Protein AF-A0A6V6Y5G6-F1 (afdb_monomer_lite)

Organism: NCBI:txid2582829

Structure (mmCIF, N/CA/C/O backbone):
data_AF-A0A6V6Y5G6-F1
#
_entry.id   AF-A0A6V6Y5G6-F1
#
loop_
_atom_site.group_PDB
_atom_site.id
_atom_site.type_symbol
_atom_site.label_atom_id
_atom_site.label_alt_id
_atom_site.label_comp_id
_atom_site.label_asym_id
_atom_site.label_entity_id
_atom_site.label_seq_id
_atom_site.pdbx_PDB_ins_code
_atom_site.Cartn_x
_atom_site.Cartn_y
_atom_site.Cartn_z
_atom_site.occupancy
_atom_site.B_iso_or_equiv
_atom_site.auth_seq_id
_atom_site.auth_comp_id
_atom_site.auth_asym_id
_atom_site.auth_atom_id
_atom_site.pdbx_PDB_model_num
ATOM 1 N N . MET A 1 1 ? 5.319 -12.938 8.886 1.00 85.81 1 MET A N 1
ATOM 2 C CA . MET A 1 1 ? 4.083 -12.970 9.699 1.00 85.81 1 MET A CA 1
ATOM 3 C C . MET A 1 1 ? 3.370 -11.660 9.454 1.00 85.81 1 MET A C 1
ATOM 5 O O . MET A 1 1 ? 4.007 -10.622 9.601 1.00 85.81 1 MET A O 1
ATOM 9 N N . VAL A 1 2 ? 2.129 -11.725 8.982 1.00 93.69 2 VAL A N 1
ATOM 10 C CA . VAL A 1 2 ? 1.380 -10.564 8.497 1.00 93.69 2 VAL A CA 1
ATOM 11 C C . VAL A 1 2 ? 0.231 -10.282 9.452 1.00 93.69 2 VAL A C 1
ATOM 13 O O . VAL A 1 2 ? -0.472 -11.206 9.854 1.00 93.69 2 VAL A O 1
ATOM 16 N N . ASN A 1 3 ? 0.058 -9.014 9.806 1.00 97.25 3 ASN A N 1
ATOM 17 C CA . ASN A 1 3 ? -0.989 -8.541 10.697 1.00 97.25 3 ASN A CA 1
ATOM 18 C C . ASN A 1 3 ? -1.692 -7.333 10.078 1.00 97.25 3 ASN A C 1
ATOM 20 O O . ASN A 1 3 ? -1.084 -6.604 9.295 1.00 97.25 3 ASN A O 1
ATOM 24 N N . TYR A 1 4 ? -2.945 -7.093 10.455 1.00 97.88 4 TYR A N 1
ATOM 25 C CA . TYR A 1 4 ? -3.775 -6.044 9.857 1.00 97.88 4 TYR A CA 1
ATOM 26 C C . TYR A 1 4 ? -4.452 -5.219 10.933 1.00 97.88 4 TYR A C 1
ATOM 28 O O . TYR A 1 4 ? -5.158 -5.782 11.762 1.00 97.88 4 TYR A O 1
ATOM 36 N N . LEU A 1 5 ? -4.296 -3.900 10.900 1.00 97.81 5 LEU A N 1
ATOM 37 C CA . LEU A 1 5 ? -4.913 -2.989 11.859 1.00 97.81 5 LEU A CA 1
ATOM 38 C C . LEU A 1 5 ? -5.742 -1.928 11.137 1.00 97.81 5 LEU A C 1
ATOM 40 O O . LEU A 1 5 ? -5.216 -1.150 10.339 1.00 97.81 5 LEU A O 1
ATOM 44 N N . GLN A 1 6 ? -7.021 -1.840 11.503 1.00 96.38 6 GLN A N 1
ATOM 45 C CA . GLN A 1 6 ? -7.857 -0.683 11.205 1.00 96.38 6 GLN A CA 1
ATOM 46 C C . GLN A 1 6 ? -8.117 0.106 12.485 1.00 96.38 6 GLN A C 1
ATOM 48 O O . GLN A 1 6 ? -8.594 -0.428 13.488 1.00 96.38 6 GLN A O 1
ATOM 53 N N . LEU A 1 7 ? -7.842 1.402 12.412 1.00 95.50 7 LEU A N 1
ATOM 54 C CA . LEU A 1 7 ? -8.206 2.379 13.426 1.00 95.50 7 LEU A CA 1
ATOM 55 C C . LEU A 1 7 ? -9.435 3.146 12.945 1.00 95.50 7 LEU A C 1
ATOM 57 O O . LEU A 1 7 ? -9.549 3.450 11.756 1.00 95.50 7 LEU A O 1
ATOM 61 N N . TYR A 1 8 ? -10.335 3.496 13.859 1.00 94.69 8 TYR A N 1
ATOM 62 C CA . TYR A 1 8 ? -11.528 4.266 13.529 1.00 94.69 8 TYR A CA 1
ATOM 63 C C . TYR A 1 8 ? -11.573 5.567 14.319 1.00 94.69 8 TYR A C 1
ATOM 65 O O . TYR A 1 8 ? -11.445 5.593 15.547 1.00 94.69 8 TYR A O 1
ATOM 73 N N . CYS A 1 9 ? -11.775 6.663 13.591 1.00 93.31 9 CYS A N 1
ATOM 74 C CA . CYS A 1 9 ? -11.993 7.991 14.146 1.00 93.31 9 CYS A CA 1
ATOM 75 C C . CYS A 1 9 ? -13.435 8.432 13.924 1.00 93.31 9 CYS A C 1
ATOM 77 O O . CYS A 1 9 ? -14.076 8.059 12.944 1.00 93.31 9 CYS A O 1
ATOM 79 N N . THR A 1 10 ? -13.936 9.275 14.824 1.00 91.94 10 THR A N 1
ATOM 80 C CA . THR A 1 10 ? -15.341 9.697 14.839 1.00 91.94 10 THR A CA 1
ATOM 81 C C . THR A 1 10 ? -15.826 10.357 13.553 1.00 91.94 10 THR A C 1
ATOM 83 O O . THR A 1 10 ? -17.025 10.367 13.282 1.00 91.94 10 THR A O 1
ATOM 86 N N . HIS A 1 11 ? -14.895 10.970 12.831 1.00 89.44 11 HIS A N 1
ATOM 87 C CA . HIS A 1 11 ? -15.036 11.607 11.531 1.00 89.44 11 HIS A CA 1
ATOM 88 C C . HIS A 1 11 ? -13.631 11.927 11.004 1.00 89.44 11 HIS A C 1
ATOM 90 O O . HIS A 1 11 ? -12.646 11.829 11.741 1.00 89.44 11 HIS A O 1
ATOM 96 N N . TYR A 1 12 ? -13.539 12.371 9.754 1.00 85.31 12 TYR A N 1
ATOM 97 C CA . TYR A 1 12 ? -12.304 12.905 9.183 1.00 85.31 12 TYR A CA 1
ATOM 98 C C . TYR A 1 12 ? -12.315 14.434 9.272 1.00 85.31 12 TYR A C 1
ATOM 100 O O . TYR A 1 12 ? -13.181 15.086 8.696 1.00 85.31 12 TYR A O 1
ATOM 108 N N . GLY A 1 13 ? -11.380 15.014 10.033 1.00 87.50 13 GLY A N 1
ATOM 109 C CA . GLY A 1 13 ? -11.242 16.469 10.173 1.00 87.50 13 GLY A CA 1
ATOM 110 C C . GLY A 1 13 ? -10.887 16.976 11.581 1.00 87.50 13 GLY A C 1
ATOM 111 O O . GLY A 1 13 ? -10.551 16.196 12.484 1.00 87.50 13 GLY A O 1
ATOM 112 N N . PRO A 1 14 ? -10.920 18.308 11.787 1.00 88.19 14 PRO A N 1
ATOM 113 C CA . PRO A 1 14 ? -10.700 18.930 13.091 1.00 88.19 14 PRO A CA 1
ATOM 114 C C . PRO A 1 14 ? -11.646 18.373 14.164 1.00 88.19 14 PRO A C 1
ATOM 116 O O . PRO A 1 14 ? -12.802 18.059 13.891 1.00 88.19 14 PRO A O 1
ATOM 119 N N . GLY A 1 15 ? -11.142 18.206 15.389 1.00 88.62 15 GLY A N 1
ATOM 120 C CA . GLY A 1 15 ? -11.923 17.658 16.508 1.00 88.62 15 GLY A CA 1
ATOM 121 C C . GLY A 1 15 ? -12.213 16.151 16.446 1.00 88.62 15 GLY A C 1
ATOM 122 O O . GLY A 1 15 ? -12.830 15.628 17.367 1.00 88.62 15 GLY A O 1
ATOM 123 N N . ALA A 1 16 ? -11.769 15.434 15.407 1.00 92.19 16 ALA A N 1
ATOM 124 C CA . ALA A 1 16 ? -11.890 13.977 15.372 1.00 92.19 16 ALA A CA 1
ATOM 125 C C . ALA A 1 16 ? -11.100 13.326 16.5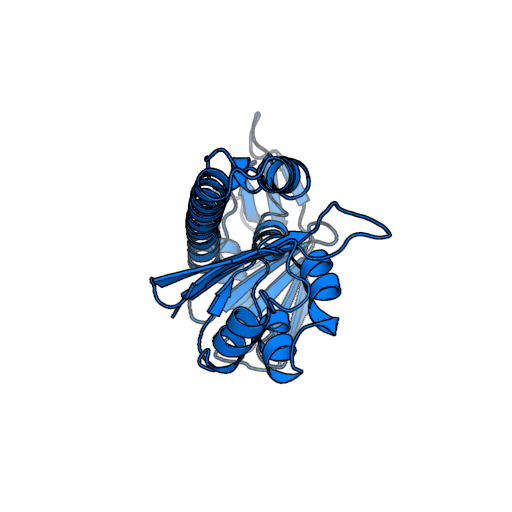10 1.00 92.19 16 ALA A C 1
ATOM 127 O O . ALA A 1 16 ? -9.976 13.760 16.802 1.00 92.19 16 ALA A O 1
ATOM 128 N N . ARG A 1 17 ? -11.674 12.268 17.085 1.00 91.88 17 ARG A N 1
ATOM 129 C CA . ARG A 1 17 ? -11.069 11.435 18.129 1.00 91.88 17 ARG A CA 1
ATOM 130 C C . ARG A 1 17 ? -11.139 9.953 17.735 1.00 91.88 17 ARG A C 1
ATOM 132 O O . ARG A 1 17 ? -12.085 9.583 17.033 1.00 91.88 17 ARG A O 1
ATOM 139 N N . PRO A 1 18 ? -10.168 9.122 18.142 1.00 94.25 18 PRO A N 1
ATOM 140 C CA . PRO A 1 18 ? -10.262 7.678 17.962 1.00 94.25 18 PRO A CA 1
ATOM 141 C C . PRO A 1 18 ? -11.386 7.122 18.848 1.00 94.25 18 PRO A C 1
ATOM 143 O O . PRO A 1 18 ? -11.627 7.658 19.929 1.00 94.25 18 PRO A O 1
ATOM 146 N N . PHE A 1 19 ? -12.088 6.089 18.383 1.00 95.00 19 PHE A N 1
ATOM 147 C CA . PHE A 1 19 ? -13.172 5.467 19.159 1.00 95.00 19 PHE A CA 1
ATOM 148 C C . PHE A 1 19 ? -13.232 3.942 19.060 1.00 95.00 19 PHE A C 1
ATOM 150 O O . PHE A 1 19 ? -13.938 3.331 19.849 1.00 95.00 19 PHE A O 1
ATOM 157 N N . ALA A 1 20 ? -12.561 3.321 18.092 1.00 96.25 20 ALA A N 1
ATOM 158 C CA . ALA A 1 20 ? -12.530 1.869 17.964 1.00 96.25 20 ALA A CA 1
ATOM 159 C C . ALA A 1 20 ? -11.283 1.410 17.208 1.00 96.25 20 ALA A C 1
ATOM 161 O O . ALA A 1 20 ? -10.671 2.186 16.462 1.00 96.25 20 ALA A O 1
ATOM 162 N N . TYR A 1 21 ? -10.940 0.135 17.367 1.00 96.88 21 TYR A N 1
ATOM 163 C CA . TYR A 1 21 ? -9.972 -0.550 16.521 1.00 96.88 21 TYR A CA 1
ATOM 164 C C . TYR A 1 21 ? -10.394 -1.996 16.258 1.00 96.88 21 TYR A C 1
ATOM 166 O O . TYR A 1 21 ? -11.109 -2.622 17.042 1.00 96.88 21 TYR A O 1
ATOM 174 N N . VAL A 1 22 ? -9.873 -2.542 15.165 1.00 97.62 22 VAL A N 1
ATOM 175 C CA . VAL A 1 22 ? -9.848 -3.982 14.916 1.00 97.62 22 VAL A CA 1
ATOM 176 C C . VAL A 1 22 ? -8.464 -4.377 14.433 1.00 97.62 22 VAL A C 1
ATOM 178 O O . VAL A 1 22 ? -7.889 -3.731 13.556 1.00 97.62 22 VAL A O 1
ATOM 181 N N . PHE A 1 23 ? -7.920 -5.418 15.048 1.00 97.94 23 PHE A N 1
ATOM 182 C CA . PHE A 1 23 ? -6.581 -5.919 14.818 1.00 97.94 23 PHE A CA 1
ATOM 183 C C . PHE A 1 23 ? -6.644 -7.424 14.571 1.00 97.94 23 PHE A C 1
ATOM 185 O O . PHE A 1 23 ? -7.015 -8.189 15.455 1.00 97.94 23 PHE A O 1
ATOM 192 N N . LEU A 1 24 ? -6.267 -7.855 13.372 1.00 97.62 24 LEU A N 1
ATOM 193 C CA . LEU A 1 24 ? -5.978 -9.254 13.102 1.00 97.62 24 LEU A CA 1
ATOM 194 C C . LEU A 1 24 ? -4.494 -9.507 13.382 1.00 97.62 24 LEU A C 1
ATOM 196 O O . LEU A 1 24 ? -3.637 -9.139 12.573 1.00 97.62 24 LEU A O 1
ATOM 200 N N . TYR A 1 25 ? -4.207 -10.100 14.539 1.00 95.75 25 TYR A N 1
ATOM 201 C CA . TYR A 1 25 ? -2.864 -10.384 15.028 1.00 95.75 25 TYR A CA 1
ATOM 202 C C . TYR A 1 25 ? -2.624 -11.894 15.018 1.00 95.75 25 TYR A C 1
ATOM 204 O O . TYR A 1 25 ? -3.279 -12.644 15.734 1.00 95.75 25 TYR A O 1
ATOM 212 N N . ASN A 1 26 ? -1.700 -12.357 14.178 1.00 89.62 26 ASN A N 1
ATOM 213 C CA . ASN A 1 26 ? -1.345 -13.775 14.033 1.00 89.62 26 ASN A CA 1
ATOM 214 C C . ASN A 1 26 ? -2.538 -14.703 13.744 1.00 89.62 26 ASN A C 1
ATOM 216 O O . ASN A 1 26 ? -2.570 -15.848 14.190 1.00 89.62 26 ASN A O 1
ATOM 220 N N . GLY A 1 27 ? -3.515 -14.210 12.978 1.00 90.19 27 GLY A N 1
ATOM 221 C CA . GLY A 1 27 ? -4.742 -14.939 12.643 1.00 90.19 27 GLY A CA 1
ATOM 222 C C . GLY A 1 27 ? -5.833 -14.874 13.715 1.00 90.19 27 GLY A C 1
ATOM 223 O O . GLY A 1 27 ? -6.953 -15.309 13.450 1.00 90.19 27 GLY A O 1
ATOM 224 N N . GLU A 1 28 ? -5.546 -14.293 14.880 1.00 95.38 28 GLU A N 1
ATOM 225 C CA . GLU A 1 28 ? -6.517 -14.045 15.942 1.00 95.38 28 GLU A CA 1
ATOM 226 C C . GLU A 1 28 ? -7.062 -12.615 15.853 1.00 95.38 28 GLU A C 1
ATOM 228 O O . GLU A 1 28 ? -6.334 -11.655 15.586 1.00 95.38 28 GLU A O 1
ATOM 233 N N . LEU A 1 29 ? -8.377 -12.481 16.029 1.00 96.94 29 LEU A N 1
ATOM 234 C CA . LEU A 1 29 ? -9.081 -11.215 15.903 1.00 96.94 29 LEU A CA 1
ATOM 235 C C . LEU A 1 29 ? -9.227 -10.545 17.270 1.00 96.94 29 LEU A C 1
ATOM 237 O O . LEU A 1 29 ? -9.915 -11.051 18.152 1.00 96.94 29 LEU A O 1
ATOM 241 N N . PHE A 1 30 ? -8.665 -9.350 17.396 1.00 97.56 30 PHE A N 1
ATOM 242 C CA . PHE A 1 30 ? -8.826 -8.474 18.547 1.00 97.56 30 PHE A CA 1
ATOM 243 C C . PHE A 1 30 ? -9.603 -7.234 18.127 1.00 97.56 30 PHE A C 1
ATOM 245 O O . PHE A 1 30 ? -9.347 -6.646 17.078 1.00 97.56 30 PHE A O 1
ATOM 252 N N . SER A 1 31 ? -10.566 -6.813 18.936 1.00 96.88 31 SER A N 1
ATOM 253 C CA . SER A 1 31 ? -11.301 -5.579 18.676 1.00 96.88 31 SER A CA 1
ATOM 254 C C . SER A 1 31 ? -11.857 -4.982 19.953 1.00 96.88 31 SER A C 1
ATOM 256 O O . SER A 1 31 ? -12.324 -5.700 20.843 1.00 96.88 31 SER A O 1
ATOM 258 N N . ASP A 1 32 ? -11.837 -3.658 20.019 1.00 96.88 32 ASP A N 1
ATOM 259 C CA . ASP A 1 32 ? -12.436 -2.920 21.120 1.00 96.88 32 ASP A CA 1
ATOM 260 C C . ASP A 1 32 ? -12.845 -1.513 20.688 1.00 96.88 32 ASP A C 1
ATOM 262 O O . ASP A 1 32 ? -12.454 -1.026 19.621 1.00 96.88 32 ASP A O 1
ATOM 266 N N . PHE A 1 33 ? -13.655 -0.872 21.523 1.00 95.75 33 PHE A N 1
ATOM 267 C CA . PHE A 1 33 ? -14.224 0.440 21.258 1.00 95.75 33 PHE A CA 1
ATOM 268 C C . PHE A 1 33 ? -14.535 1.206 22.544 1.00 95.75 33 PHE A C 1
ATOM 270 O O . PHE A 1 33 ? -14.643 0.647 23.634 1.00 95.75 33 PHE A O 1
ATOM 277 N N . GLU A 1 34 ? -14.674 2.516 22.388 1.00 94.44 34 GLU A N 1
ATOM 278 C CA . GLU A 1 34 ? -15.022 3.456 23.440 1.00 94.44 34 GLU A CA 1
ATOM 279 C C . GLU A 1 34 ? -16.406 3.148 24.025 1.00 94.44 34 GLU A C 1
ATOM 281 O O . GLU A 1 34 ? -17.379 2.988 23.288 1.00 94.44 34 GLU A O 1
ATOM 286 N N . ARG A 1 35 ? -16.490 3.115 25.359 1.00 90.50 35 ARG A N 1
ATOM 287 C CA . ARG A 1 35 ? -17.726 2.915 26.126 1.00 90.50 35 ARG A CA 1
ATOM 288 C C . ARG A 1 35 ? -18.038 4.155 26.956 1.00 90.50 35 ARG A C 1
ATOM 290 O O . ARG A 1 35 ? -17.162 4.983 27.193 1.00 90.50 35 ARG A O 1
ATOM 297 N N . ASP A 1 36 ? -19.268 4.239 27.453 1.00 86.50 36 ASP A N 1
ATOM 298 C CA . ASP A 1 36 ? -19.690 5.332 28.341 1.00 86.50 36 ASP A CA 1
ATOM 299 C C . ASP A 1 36 ? -18.997 5.290 29.716 1.00 86.50 36 ASP A C 1
ATOM 301 O O . ASP A 1 36 ? -18.915 6.304 30.413 1.00 86.50 36 ASP A O 1
ATOM 305 N N . ASP A 1 37 ? -18.467 4.129 30.109 1.00 88.56 37 ASP A N 1
ATOM 306 C CA . ASP A 1 37 ? -17.646 3.983 31.307 1.00 88.56 37 ASP A CA 1
ATOM 307 C C . ASP A 1 37 ? -16.267 4.626 31.102 1.00 88.56 37 ASP A C 1
ATOM 309 O O . ASP A 1 37 ? -15.371 4.047 30.488 1.00 88.56 37 ASP A O 1
ATOM 313 N N . ALA A 1 38 ? -16.083 5.816 31.676 1.00 80.06 38 ALA A N 1
ATOM 314 C CA . ALA A 1 38 ? -14.834 6.571 31.614 1.00 80.06 38 ALA A CA 1
ATOM 315 C C . ALA A 1 38 ? -13.634 5.863 32.274 1.00 80.06 38 ALA A C 1
ATOM 317 O O . ALA A 1 38 ? -12.498 6.295 32.082 1.00 80.06 38 ALA A O 1
ATOM 318 N N . THR A 1 39 ? -13.863 4.810 33.065 1.00 88.00 39 THR A N 1
ATOM 319 C CA . THR A 1 39 ? -12.789 4.000 33.657 1.00 88.00 39 THR A CA 1
ATOM 320 C C . THR A 1 39 ? -12.315 2.880 32.732 1.00 88.00 39 THR A C 1
ATOM 322 O O . THR A 1 39 ? -11.246 2.310 32.960 1.00 88.00 39 THR A O 1
ATOM 325 N N . TYR A 1 40 ? -13.072 2.584 31.672 1.00 92.69 40 TYR A N 1
ATOM 326 C CA . TYR A 1 40 ? -12.729 1.554 30.705 1.00 92.69 40 TYR A CA 1
ATOM 327 C C . TYR A 1 40 ? -11.698 2.061 29.692 1.00 92.69 40 TYR A C 1
ATOM 329 O O . TYR A 1 40 ? -12.007 2.808 28.759 1.00 92.69 40 TYR A O 1
ATOM 337 N N . ASP A 1 41 ? -10.457 1.606 29.849 1.00 92.75 41 ASP A N 1
ATOM 338 C CA . ASP A 1 41 ? -9.390 1.857 28.886 1.00 92.75 41 ASP A CA 1
ATOM 339 C C . ASP A 1 41 ? -9.437 0.833 27.740 1.00 92.75 41 ASP A C 1
ATOM 341 O O . ASP A 1 41 ? -8.763 -0.201 27.748 1.00 92.75 41 ASP A O 1
ATOM 345 N N . TRP A 1 42 ? -10.261 1.142 26.741 1.00 94.62 42 TRP A N 1
ATOM 346 C CA . TRP A 1 42 ? -10.436 0.322 25.544 1.00 94.62 42 TRP A CA 1
ATOM 347 C C . TRP A 1 42 ? -9.198 0.280 24.640 1.00 94.62 42 TRP A C 1
ATOM 349 O O . TRP A 1 42 ? -9.100 -0.614 23.805 1.00 94.62 42 TRP A O 1
ATOM 359 N N . ILE A 1 43 ? -8.250 1.221 24.760 1.00 95.56 43 ILE A N 1
ATOM 360 C CA . ILE A 1 43 ? -7.085 1.307 23.862 1.00 95.56 43 ILE A CA 1
ATOM 361 C C . ILE A 1 43 ? -5.854 0.589 24.435 1.00 95.56 43 ILE A C 1
ATOM 363 O O . ILE A 1 43 ? -5.012 0.110 23.672 1.00 95.56 43 ILE A O 1
ATOM 367 N N . ALA A 1 44 ? -5.770 0.415 25.758 1.00 95.94 44 ALA A N 1
ATOM 368 C CA . ALA A 1 44 ? -4.689 -0.324 26.416 1.00 95.94 44 ALA A CA 1
ATOM 369 C C . ALA A 1 44 ? -4.415 -1.741 25.861 1.00 95.94 44 ALA A C 1
ATOM 371 O O . ALA A 1 44 ? -3.253 -2.165 25.864 1.00 95.94 44 ALA A O 1
ATOM 372 N N . PRO A 1 45 ? -5.409 -2.537 25.412 1.00 96.75 45 PRO A N 1
ATOM 373 C CA . PRO A 1 45 ? -5.125 -3.816 24.766 1.00 96.75 45 PRO A CA 1
ATOM 374 C C . PRO A 1 45 ? -4.390 -3.658 23.425 1.00 96.75 45 PRO A C 1
ATOM 376 O O . PRO A 1 45 ? -3.468 -4.426 23.160 1.00 96.75 45 PRO A O 1
ATOM 379 N N . LEU A 1 46 ? -4.720 -2.642 22.616 1.00 97.56 46 LEU A N 1
ATOM 380 C CA . LEU A 1 46 ? -4.017 -2.375 21.356 1.00 97.56 46 LEU A CA 1
ATOM 381 C C . LEU A 1 46 ? -2.553 -1.997 21.604 1.00 97.56 46 LEU A C 1
ATOM 383 O O . LEU A 1 46 ? -1.673 -2.488 20.899 1.00 97.56 46 LEU A O 1
ATOM 387 N N . ASP A 1 47 ? -2.287 -1.154 22.607 1.00 97.62 47 ASP A N 1
ATOM 388 C CA . ASP A 1 47 ? -0.916 -0.775 22.977 1.00 97.62 47 ASP A CA 1
ATOM 389 C C . ASP A 1 47 ? -0.057 -2.009 23.283 1.00 97.62 47 ASP A C 1
ATOM 391 O O . ASP A 1 47 ? 1.037 -2.163 22.738 1.00 97.62 47 ASP A O 1
ATOM 395 N N . ARG A 1 48 ? -0.592 -2.932 24.092 1.00 96.94 48 ARG A N 1
ATOM 396 C CA . ARG A 1 48 ? 0.071 -4.200 24.423 1.00 96.94 48 ARG A CA 1
ATOM 397 C C . ARG A 1 48 ? 0.327 -5.051 23.181 1.00 96.94 48 ARG A C 1
ATOM 399 O O . ARG A 1 48 ? 1.468 -5.433 22.946 1.00 96.94 48 ARG A O 1
ATOM 406 N N . LEU A 1 49 ? -0.693 -5.270 22.350 1.00 96.88 49 LEU A N 1
ATOM 407 C CA . LEU A 1 49 ? -0.564 -6.076 21.131 1.00 96.88 49 LEU A CA 1
ATOM 408 C C . LEU A 1 49 ? 0.484 -5.505 20.161 1.00 96.88 49 LEU A C 1
ATOM 410 O O . LEU A 1 49 ? 1.267 -6.255 19.583 1.00 96.88 49 LEU A O 1
ATOM 414 N N . LEU A 1 50 ? 0.539 -4.180 19.997 1.00 96.56 50 LEU A N 1
ATOM 415 C CA . LEU A 1 50 ? 1.541 -3.533 19.147 1.00 96.56 50 LEU A CA 1
ATOM 416 C C . LEU A 1 50 ? 2.958 -3.676 19.710 1.00 96.56 50 LEU A C 1
ATOM 418 O O . LEU A 1 50 ? 3.891 -3.906 18.941 1.00 96.56 50 LEU A O 1
ATOM 422 N N . LYS A 1 51 ? 3.134 -3.556 21.030 1.00 95.06 51 LYS A N 1
ATOM 423 C CA . LYS A 1 51 ? 4.437 -3.736 21.691 1.00 95.06 51 LYS A CA 1
ATOM 424 C C . LYS A 1 51 ? 4.949 -5.166 21.586 1.00 95.06 51 LYS A C 1
ATOM 426 O O . LYS A 1 51 ? 6.133 -5.362 21.318 1.00 95.06 51 LYS A O 1
ATOM 431 N N . ASP A 1 52 ? 4.055 -6.130 21.766 1.00 93.88 52 ASP A N 1
ATOM 432 C CA . ASP A 1 52 ? 4.377 -7.556 21.752 1.00 93.88 52 ASP A CA 1
ATOM 433 C C . ASP A 1 52 ? 4.581 -8.091 20.324 1.00 93.88 52 ASP A C 1
ATOM 435 O O . ASP A 1 52 ? 5.098 -9.194 20.135 1.00 93.88 52 ASP A O 1
ATOM 439 N N . MET A 1 53 ? 4.223 -7.304 19.303 1.00 94.31 53 MET A N 1
ATOM 440 C CA . MET A 1 53 ? 4.414 -7.672 17.907 1.00 94.31 53 MET A CA 1
ATOM 441 C C . MET A 1 53 ? 5.911 -7.862 17.581 1.00 94.31 53 MET A C 1
ATOM 443 O O . MET A 1 53 ? 6.707 -6.934 17.790 1.00 94.31 53 MET A O 1
ATOM 447 N N . PRO A 1 54 ? 6.317 -9.005 16.987 1.00 91.69 54 PRO A N 1
ATOM 448 C CA . PRO A 1 54 ? 7.707 -9.265 16.610 1.00 91.69 54 PRO A CA 1
ATOM 449 C C . PRO A 1 54 ? 8.315 -8.170 15.722 1.00 91.69 54 PRO A C 1
ATOM 451 O O . PRO A 1 54 ? 7.620 -7.487 14.972 1.00 91.69 54 PRO A O 1
ATOM 454 N N . GLU A 1 55 ? 9.633 -7.972 15.785 1.00 87.25 55 GLU A N 1
ATOM 455 C CA . GLU A 1 55 ? 10.314 -6.942 14.978 1.00 87.25 55 GLU A CA 1
ATOM 456 C C . GLU A 1 55 ? 10.256 -7.192 13.472 1.00 87.25 55 GLU A C 1
ATOM 458 O O . GLU A 1 55 ? 10.197 -6.240 12.701 1.00 87.25 55 GLU A O 1
ATOM 463 N N . ASN A 1 56 ? 10.225 -8.458 13.066 1.00 88.38 56 ASN A N 1
ATOM 464 C CA . ASN A 1 56 ? 10.127 -8.892 11.675 1.00 88.38 56 ASN A CA 1
ATOM 465 C C . ASN A 1 56 ? 8.677 -9.096 11.199 1.00 88.38 56 ASN A C 1
ATOM 467 O O . ASN A 1 56 ? 8.465 -9.596 10.093 1.00 88.38 56 ASN A O 1
ATOM 471 N N . ALA A 1 57 ? 7.680 -8.778 12.028 1.00 92.69 57 ALA A N 1
ATOM 472 C CA . ALA A 1 57 ? 6.286 -8.870 11.632 1.00 92.69 57 ALA A CA 1
ATOM 473 C C . ALA A 1 57 ? 5.886 -7.657 10.784 1.00 92.69 57 ALA A C 1
ATOM 475 O O . ALA A 1 57 ? 6.213 -6.513 11.104 1.00 92.69 57 ALA A O 1
ATOM 476 N N . THR A 1 58 ? 5.139 -7.915 9.715 1.00 94.81 58 THR A N 1
ATOM 477 C CA . THR A 1 58 ? 4.572 -6.871 8.865 1.00 94.81 58 THR A CA 1
ATOM 478 C C . THR A 1 58 ? 3.218 -6.467 9.426 1.00 94.81 58 THR A C 1
ATOM 480 O O . THR A 1 58 ? 2.373 -7.324 9.691 1.00 94.81 58 THR A O 1
ATOM 483 N N . LEU A 1 59 ? 3.014 -5.165 9.603 1.00 97.19 59 LEU A N 1
ATOM 484 C CA . LEU A 1 59 ? 1.729 -4.584 9.974 1.00 97.19 59 LEU A CA 1
ATOM 485 C C . LEU A 1 59 ? 1.172 -3.824 8.778 1.00 97.19 59 LEU A C 1
ATOM 487 O O . LEU A 1 59 ? 1.745 -2.813 8.381 1.00 97.19 59 LEU A O 1
ATOM 491 N N . TYR A 1 60 ? 0.056 -4.286 8.233 1.00 97.88 60 TYR A N 1
ATOM 492 C CA . TYR A 1 60 ? -0.711 -3.562 7.235 1.00 97.88 60 TYR A CA 1
ATOM 493 C C . TYR A 1 60 ? -1.770 -2.688 7.899 1.00 97.88 60 TYR A C 1
ATOM 495 O O . TYR A 1 60 ? -2.438 -3.082 8.854 1.00 97.88 60 TYR A O 1
ATOM 503 N N . THR A 1 61 ? -1.924 -1.487 7.362 1.00 96.94 61 THR A N 1
ATOM 504 C CA . THR A 1 61 ? -2.999 -0.552 7.694 1.00 96.94 61 THR A CA 1
ATOM 505 C C . THR A 1 61 ? -3.575 0.005 6.400 1.00 96.94 61 THR A C 1
ATOM 507 O O . THR A 1 61 ? -2.968 -0.146 5.337 1.00 96.94 61 THR A O 1
ATOM 510 N N . PHE A 1 62 ? -4.719 0.680 6.465 1.00 95.19 62 PHE A N 1
ATOM 511 C CA . PHE A 1 62 ? -5.307 1.306 5.288 1.00 95.19 62 PHE A CA 1
ATOM 512 C C . PHE A 1 62 ? -5.567 2.795 5.507 1.00 95.19 62 PHE A C 1
ATOM 514 O O . PHE A 1 62 ? -6.334 3.152 6.400 1.00 95.19 62 PHE A O 1
ATOM 521 N N . ASN A 1 63 ? -4.945 3.644 4.675 1.00 86.94 63 ASN A N 1
ATOM 522 C CA . ASN A 1 63 ? -5.111 5.100 4.672 1.00 86.94 63 ASN A CA 1
ATOM 523 C C . ASN A 1 63 ? -5.026 5.698 6.085 1.00 86.94 63 ASN A C 1
ATOM 525 O O . ASN A 1 63 ? -5.893 6.455 6.506 1.00 86.94 63 ASN A O 1
ATOM 529 N N . SER A 1 64 ? -4.012 5.289 6.846 1.00 86.50 64 SER A N 1
ATOM 530 C CA . SER A 1 64 ? -4.059 5.384 8.305 1.00 86.50 64 SER A CA 1
ATOM 531 C C . SER A 1 64 ? -3.319 6.592 8.864 1.00 86.50 64 SER A C 1
ATOM 533 O O . SER A 1 64 ? -3.397 6.845 10.060 1.00 86.50 64 SER A O 1
ATOM 535 N N . ALA A 1 65 ? -2.608 7.376 8.047 1.00 89.94 65 ALA A N 1
ATOM 536 C CA . ALA A 1 65 ? -1.780 8.485 8.536 1.00 89.94 65 ALA A CA 1
ATOM 537 C C . ALA A 1 65 ? -2.549 9.473 9.440 1.00 89.94 65 ALA A C 1
ATOM 539 O O . ALA A 1 65 ? -2.008 9.975 10.431 1.00 89.94 65 ALA A O 1
ATOM 540 N N . PHE A 1 66 ? -3.820 9.741 9.124 1.00 90.44 66 PHE A N 1
ATOM 541 C CA . PHE A 1 66 ? -4.675 10.588 9.952 1.00 90.44 66 PHE A CA 1
ATOM 542 C C . PHE A 1 66 ? -5.019 9.909 11.284 1.00 90.44 66 PHE A C 1
ATOM 544 O O . PHE A 1 66 ? -4.835 10.503 12.347 1.00 90.44 66 PHE A O 1
ATOM 551 N N . GLU A 1 67 ? -5.475 8.664 11.246 1.00 91.81 67 GLU A N 1
ATOM 552 C CA . GLU A 1 67 ? -5.877 7.865 12.398 1.00 91.81 67 GLU A CA 1
ATOM 553 C C . GLU A 1 67 ? -4.697 7.580 13.329 1.00 91.81 67 GLU A C 1
ATOM 555 O O . GLU A 1 67 ? -4.821 7.737 14.542 1.00 91.81 67 GLU A O 1
ATOM 560 N N . GLN A 1 68 ? -3.529 7.260 12.771 1.00 92.50 68 GLN A N 1
ATOM 561 C CA . GLN A 1 68 ? -2.276 7.086 13.499 1.00 92.50 68 GLN A CA 1
ATOM 562 C C . GLN A 1 68 ? -1.923 8.353 14.283 1.00 92.50 68 GLN A C 1
ATOM 564 O O . GLN A 1 68 ? -1.624 8.294 15.475 1.00 92.50 68 GLN A O 1
ATOM 569 N N . LYS A 1 69 ? -2.033 9.529 13.649 1.00 93.31 69 LYS A N 1
ATOM 570 C CA . LYS A 1 69 ? -1.814 10.815 14.325 1.00 93.31 69 LYS A CA 1
ATOM 571 C C . LYS A 1 69 ? -2.811 11.040 15.465 1.00 93.31 69 LYS A C 1
ATOM 573 O O . LYS A 1 69 ? -2.451 11.642 16.474 1.00 93.31 69 LYS A O 1
ATOM 578 N N . LYS A 1 70 ? -4.059 10.593 15.308 1.00 94.44 70 LYS A N 1
ATOM 579 C CA . LYS A 1 70 ? -5.115 10.744 16.319 1.00 94.44 70 LYS A CA 1
ATOM 580 C C . LYS A 1 70 ? -4.975 9.786 17.493 1.00 94.44 70 LYS A C 1
ATOM 582 O O . LYS A 1 70 ? -5.267 10.197 18.611 1.00 94.44 70 LYS A O 1
ATOM 587 N N . VAL A 1 71 ? -4.529 8.556 17.255 1.00 93.94 71 VAL A N 1
ATOM 588 C CA . VAL A 1 71 ? -4.321 7.556 18.312 1.00 93.94 71 VAL A CA 1
ATOM 589 C C . VAL A 1 71 ? -2.968 7.715 19.008 1.00 93.94 71 VAL A C 1
ATOM 591 O O . VAL A 1 71 ? -2.835 7.320 20.156 1.00 93.94 71 VAL A O 1
ATOM 594 N N . SER A 1 72 ? -1.974 8.338 18.361 1.00 93.94 72 SER A N 1
ATOM 595 C CA . SER A 1 72 ? -0.615 8.486 18.901 1.00 93.94 72 SER A CA 1
ATOM 596 C C . SER A 1 72 ? -0.542 9.027 20.341 1.00 93.94 72 SER A C 1
ATOM 598 O O . SER A 1 72 ? 0.247 8.476 21.099 1.00 93.94 72 SER A O 1
ATOM 600 N N . PRO A 1 73 ? -1.338 10.024 20.780 1.00 94.25 73 PRO A N 1
ATOM 601 C CA . PRO A 1 73 ? -1.307 10.489 22.172 1.00 94.25 73 PRO A CA 1
ATOM 602 C C . PRO A 1 73 ? -1.765 9.451 23.209 1.00 94.25 73 PRO A C 1
ATOM 604 O O . PRO A 1 73 ? -1.555 9.662 24.399 1.00 94.25 73 PRO A O 1
ATOM 607 N N . LEU A 1 74 ? -2.420 8.376 22.768 1.00 94.50 74 LEU A N 1
ATOM 608 C CA . LEU A 1 74 ? -2.983 7.319 23.609 1.00 94.50 74 LEU A CA 1
ATOM 609 C C . LEU A 1 74 ? -2.107 6.058 23.656 1.00 94.50 74 LEU A C 1
ATOM 611 O O . LEU A 1 74 ? -2.453 5.103 24.343 1.00 94.50 74 LEU A O 1
ATOM 615 N N . LEU A 1 75 ? -1.005 6.031 22.904 1.00 96.38 75 LEU A N 1
ATOM 616 C CA . LEU A 1 75 ? -0.127 4.872 22.780 1.00 96.38 75 LEU A CA 1
ATOM 617 C C . LEU A 1 75 ? 1.258 5.165 23.364 1.00 96.38 75 LEU A C 1
ATOM 619 O O . LEU A 1 75 ? 1.735 6.302 23.379 1.00 96.38 75 LEU A O 1
ATOM 623 N N . SER A 1 76 ? 1.935 4.112 23.809 1.00 96.81 76 SER A N 1
ATOM 624 C CA . SER A 1 76 ? 3.350 4.151 24.173 1.00 96.81 76 SER A CA 1
ATOM 625 C C . SER A 1 76 ? 4.240 4.472 22.968 1.00 96.81 76 SER A C 1
ATOM 627 O O . SER A 1 76 ? 3.872 4.272 21.806 1.00 96.81 76 SER A O 1
ATOM 629 N N . LYS A 1 77 ? 5.466 4.935 23.234 1.00 95.38 77 LYS A N 1
ATOM 630 C CA . LYS A 1 77 ? 6.450 5.240 22.182 1.00 95.38 77 LYS A CA 1
ATOM 631 C C . LYS A 1 77 ? 6.787 4.005 21.350 1.00 95.38 77 LYS A C 1
ATOM 633 O O . LYS A 1 77 ? 6.971 4.109 20.140 1.00 95.38 77 LYS A O 1
ATOM 638 N N . GLU A 1 78 ? 6.846 2.849 21.995 1.00 95.06 78 GLU A N 1
ATOM 639 C CA . GLU A 1 78 ? 7.129 1.559 21.382 1.00 95.06 78 GLU A CA 1
ATOM 640 C C . GLU A 1 78 ? 6.009 1.150 20.416 1.00 95.06 78 GLU A C 1
ATOM 642 O O . GLU A 1 78 ? 6.289 0.814 19.263 1.00 95.06 78 GLU A O 1
ATOM 647 N N . ALA A 1 79 ? 4.743 1.258 20.834 1.00 95.94 79 ALA A N 1
ATOM 648 C CA . ALA A 1 79 ? 3.599 0.989 19.965 1.00 95.94 79 ALA A CA 1
ATOM 649 C C . ALA A 1 79 ? 3.530 1.971 18.782 1.00 95.94 79 ALA A C 1
ATOM 651 O O . ALA A 1 79 ? 3.306 1.555 17.644 1.00 95.94 79 ALA A O 1
ATOM 652 N N . ILE A 1 80 ? 3.798 3.262 19.013 1.00 94.94 80 ILE A N 1
ATOM 653 C CA . ILE A 1 80 ? 3.868 4.277 17.946 1.00 94.94 80 ILE A CA 1
ATOM 654 C C . ILE A 1 80 ? 4.966 3.927 16.935 1.00 94.94 80 ILE A C 1
ATOM 656 O O . ILE A 1 80 ? 4.764 4.056 15.726 1.00 94.94 80 ILE A O 1
ATOM 660 N N . LEU A 1 81 ? 6.127 3.457 17.398 1.00 92.88 81 LEU A N 1
ATOM 661 C CA . LEU A 1 81 ? 7.215 3.056 16.509 1.00 92.88 81 LEU A CA 1
ATOM 662 C C . LEU A 1 81 ? 6.798 1.885 15.610 1.00 92.88 81 LEU A C 1
ATOM 664 O O . LEU A 1 81 ? 7.085 1.895 14.416 1.00 92.88 81 LEU A O 1
ATOM 668 N N . LYS A 1 82 ? 6.087 0.898 16.158 1.00 93.56 82 LYS A N 1
ATOM 669 C CA . LYS A 1 82 ? 5.546 -0.231 15.387 1.00 93.56 82 LYS A CA 1
ATOM 670 C C . LYS A 1 82 ? 4.513 0.231 14.362 1.00 93.56 82 LYS A C 1
ATOM 672 O O . LYS A 1 82 ? 4.598 -0.149 13.199 1.00 93.56 82 LYS A O 1
ATOM 677 N N . LEU A 1 83 ? 3.603 1.108 14.776 1.00 93.56 83 LEU A N 1
ATOM 678 C CA . LEU A 1 83 ? 2.553 1.663 13.926 1.00 93.56 83 LEU A CA 1
ATOM 679 C C . LEU A 1 83 ? 3.116 2.505 12.767 1.00 93.56 83 LEU A C 1
ATOM 681 O O . LEU A 1 83 ? 2.707 2.336 11.623 1.00 93.56 83 LEU A O 1
ATOM 685 N N . SER A 1 84 ? 4.113 3.348 13.045 1.00 91.25 84 SER A N 1
ATOM 686 C CA . SER A 1 84 ? 4.780 4.199 12.042 1.00 91.25 84 SER A CA 1
ATOM 687 C C . SER A 1 84 ? 5.664 3.435 11.051 1.00 91.25 84 SER A C 1
ATOM 689 O O . SER A 1 84 ? 5.956 3.947 9.973 1.00 91.25 84 SER A O 1
ATOM 691 N N . ARG A 1 85 ? 6.086 2.215 11.403 1.00 91.56 85 ARG A N 1
ATOM 692 C CA . ARG A 1 85 ? 6.755 1.269 10.493 1.00 91.56 85 ARG A CA 1
ATOM 693 C C . ARG A 1 85 ? 5.768 0.393 9.719 1.00 91.56 85 ARG A C 1
ATOM 695 O O . ARG A 1 85 ? 6.197 -0.380 8.866 1.00 91.56 85 ARG A O 1
ATOM 702 N N . GLY A 1 86 ? 4.477 0.487 10.034 1.00 93.44 86 GLY A N 1
ATOM 703 C CA . GLY A 1 86 ? 3.428 -0.212 9.314 1.00 93.44 86 GLY A CA 1
ATOM 704 C C . GLY A 1 86 ? 3.367 0.219 7.851 1.00 93.44 86 GLY A C 1
ATOM 705 O O . GLY A 1 86 ? 3.716 1.341 7.483 1.00 93.44 86 GLY A O 1
ATOM 706 N N . VAL A 1 87 ? 2.904 -0.695 7.014 1.00 95.25 87 VAL A N 1
ATOM 707 C CA . VAL A 1 87 ? 2.705 -0.478 5.590 1.00 95.25 87 VAL A CA 1
ATOM 708 C C . VAL A 1 87 ? 1.289 0.057 5.378 1.00 95.25 87 VAL A C 1
ATOM 710 O O . VAL A 1 87 ? 0.303 -0.601 5.718 1.00 95.25 87 VAL A O 1
ATOM 713 N N . ASP A 1 88 ? 1.179 1.269 4.836 1.00 96.19 88 ASP A N 1
ATOM 714 C CA . ASP A 1 88 ? -0.106 1.850 4.439 1.00 96.19 88 ASP A CA 1
ATOM 715 C C . ASP A 1 88 ? -0.479 1.351 3.039 1.00 96.19 88 ASP A C 1
ATOM 717 O O . ASP A 1 88 ? 0.044 1.828 2.029 1.00 96.19 88 ASP A O 1
ATOM 721 N N . LEU A 1 89 ? -1.401 0.389 2.989 1.00 97.19 89 LEU A N 1
ATOM 722 C CA . LEU A 1 89 ? -1.830 -0.273 1.759 1.00 97.19 89 LEU A CA 1
ATOM 723 C C . LEU A 1 89 ? -2.367 0.714 0.717 1.00 97.19 89 LEU A C 1
ATOM 725 O O . LEU A 1 89 ? -2.087 0.554 -0.469 1.00 97.19 89 LEU A O 1
ATOM 729 N N . TYR A 1 90 ? -3.095 1.757 1.132 1.00 95.62 90 TYR A N 1
ATOM 730 C CA . TYR A 1 90 ? -3.613 2.759 0.197 1.00 95.62 90 TYR A CA 1
ATOM 731 C C . TYR A 1 90 ? -2.465 3.466 -0.522 1.00 95.62 90 TYR A C 1
ATOM 733 O O . TYR A 1 90 ? -2.458 3.582 -1.750 1.00 95.62 90 TYR A O 1
ATOM 741 N N . LYS A 1 91 ? -1.482 3.936 0.252 1.00 94.94 91 LYS A N 1
ATOM 742 C CA . LYS A 1 91 ? -0.340 4.680 -0.279 1.00 94.94 91 LYS A CA 1
ATOM 743 C C . LYS A 1 91 ? 0.515 3.799 -1.186 1.00 94.94 91 LYS A C 1
ATOM 745 O O . LYS A 1 91 ? 0.868 4.233 -2.280 1.00 94.94 91 LYS A O 1
ATOM 750 N N . GLU A 1 92 ? 0.821 2.586 -0.738 1.00 95.19 92 GLU A N 1
ATOM 751 C CA . GLU A 1 92 ? 1.718 1.675 -1.446 1.00 95.19 92 GLU A CA 1
ATOM 752 C C . GLU A 1 92 ? 1.116 1.110 -2.739 1.00 95.19 92 GLU A C 1
ATOM 754 O O . GLU A 1 92 ? 1.832 0.967 -3.731 1.00 95.19 92 GLU A O 1
ATOM 759 N N . ILE A 1 93 ? -0.187 0.806 -2.767 1.00 95.75 93 ILE A N 1
ATOM 760 C CA . ILE A 1 93 ? -0.862 0.369 -4.000 1.00 95.75 93 ILE A CA 1
ATOM 761 C C . ILE A 1 93 ? -0.918 1.534 -4.989 1.00 95.75 93 ILE A C 1
ATOM 763 O O . ILE A 1 93 ? -0.557 1.379 -6.158 1.00 95.75 93 ILE A O 1
ATOM 767 N N . LYS A 1 94 ? -1.309 2.726 -4.521 1.00 94.94 94 LYS A N 1
ATOM 768 C CA . LYS A 1 94 ? -1.415 3.921 -5.364 1.00 94.94 94 LYS A CA 1
ATOM 769 C C . LYS A 1 94 ? -0.080 4.321 -5.993 1.00 94.94 94 LYS A C 1
ATOM 771 O O . LYS A 1 94 ? -0.067 4.706 -7.153 1.00 94.94 94 LYS A O 1
ATOM 776 N N . SER A 1 95 ? 1.035 4.222 -5.265 1.00 93.19 95 SER A N 1
ATOM 777 C CA . SER A 1 95 ? 2.363 4.571 -5.797 1.00 93.19 95 SER A CA 1
ATOM 778 C C . SER A 1 95 ? 2.877 3.600 -6.864 1.00 93.19 95 SER A C 1
ATOM 780 O O . SER A 1 95 ? 3.702 3.981 -7.696 1.00 93.19 95 SER A O 1
ATOM 782 N N . ARG A 1 96 ? 2.413 2.346 -6.831 1.00 92.50 96 ARG A N 1
ATOM 783 C CA . ARG A 1 96 ? 2.804 1.271 -7.759 1.00 92.50 96 ARG A CA 1
ATOM 784 C C . ARG A 1 96 ? 1.960 1.224 -9.025 1.00 92.50 96 ARG A C 1
ATOM 786 O O . ARG A 1 96 ? 2.441 0.783 -10.065 1.00 92.50 96 ARG A O 1
ATOM 793 N N . THR A 1 97 ? 0.725 1.704 -8.937 1.00 92.69 97 THR A N 1
ATOM 794 C CA . THR A 1 97 ? -0.266 1.690 -10.023 1.00 92.69 97 THR A CA 1
ATOM 795 C C . THR A 1 97 ? -0.434 3.062 -10.683 1.00 92.69 97 THR A C 1
ATOM 797 O O . THR A 1 97 ? -1.372 3.281 -11.431 1.00 92.69 97 THR A O 1
ATOM 800 N N . THR A 1 98 ? 0.486 4.011 -10.466 1.00 91.56 98 THR A N 1
ATOM 801 C CA . THR A 1 98 ? 0.377 5.377 -11.017 1.00 91.56 98 THR A CA 1
ATOM 802 C C . THR A 1 98 ? 0.286 5.425 -12.547 1.00 91.56 98 THR A C 1
ATOM 804 O O . THR A 1 98 ? -0.318 6.351 -13.082 1.00 91.56 98 THR A O 1
ATOM 807 N N . LEU A 1 99 ? 0.891 4.461 -13.252 1.00 89.50 99 LEU A N 1
ATOM 808 C CA . LEU A 1 99 ? 0.824 4.384 -14.717 1.00 89.50 99 LEU A CA 1
ATOM 809 C C . LEU A 1 99 ? -0.569 4.039 -15.227 1.00 89.50 99 LEU A C 1
ATOM 811 O O . LEU A 1 99 ? -1.040 4.667 -16.169 1.00 89.50 99 LEU A O 1
ATOM 815 N N . VAL A 1 100 ? -1.212 3.077 -14.571 1.00 89.38 100 VAL A N 1
ATOM 816 C CA . VAL A 1 100 ? -2.576 2.642 -14.863 1.00 89.38 100 VAL A CA 1
ATOM 817 C C . VAL A 1 100 ? -3.353 2.681 -13.552 1.00 89.38 100 VAL A C 1
ATOM 819 O O . VAL A 1 100 ? -3.421 1.680 -12.830 1.00 89.38 100 VAL A O 1
ATOM 822 N N . PRO A 1 101 ? -3.874 3.864 -13.178 1.00 89.44 101 PRO A N 1
ATOM 823 C CA . PRO A 1 101 ? -4.541 4.013 -11.903 1.00 89.44 101 PRO A CA 1
ATOM 824 C C . PRO A 1 101 ? -5.795 3.153 -11.834 1.00 89.44 101 PRO A C 1
ATOM 826 O O . PRO A 1 101 ? -6.602 3.123 -12.762 1.00 89.44 101 PRO A O 1
ATOM 829 N N . LEU A 1 102 ? -6.003 2.517 -10.684 1.00 89.38 102 LEU A N 1
ATOM 830 C CA . LEU A 1 102 ? -7.242 1.794 -10.425 1.00 89.38 102 LEU A CA 1
ATOM 831 C C . LEU A 1 102 ? -8.448 2.755 -10.461 1.00 89.38 102 LEU A C 1
ATOM 833 O O . LEU A 1 102 ? -8.329 3.888 -9.979 1.00 89.38 102 LEU A O 1
ATOM 837 N N . PRO A 1 103 ? -9.633 2.304 -10.924 1.00 87.62 103 PRO A N 1
ATOM 838 C CA . PRO A 1 103 ? -10.829 3.150 -11.000 1.00 87.62 103 PRO A CA 1
ATOM 839 C C . PRO A 1 103 ? -11.225 3.786 -9.661 1.00 87.62 103 PRO A C 1
ATOM 841 O O . PRO A 1 103 ? -11.749 4.898 -9.612 1.00 87.62 103 PRO A O 1
ATOM 844 N N . SER A 1 104 ? -10.978 3.083 -8.553 1.00 93.38 104 SER A N 1
ATOM 845 C CA . SER A 1 104 ? -11.172 3.595 -7.200 1.00 93.38 104 SER A CA 1
ATOM 846 C C . SER A 1 104 ? -10.235 2.894 -6.223 1.00 93.38 104 SER A C 1
ATOM 848 O O . SER A 1 104 ? -10.199 1.666 -6.146 1.00 93.38 104 SER A O 1
ATOM 850 N N . TYR A 1 105 ? -9.526 3.699 -5.432 1.00 93.38 105 TYR A N 1
ATOM 851 C CA . TYR A 1 105 ? -8.642 3.256 -4.349 1.00 93.38 105 TYR A CA 1
ATOM 852 C C . TYR A 1 105 ? -9.360 3.156 -2.995 1.00 93.38 105 TYR A C 1
ATOM 854 O O . TYR A 1 105 ? -8.718 3.205 -1.953 1.00 93.38 105 TYR A O 1
ATOM 862 N N . SER A 1 106 ? -10.691 3.095 -2.971 1.00 93.81 106 SER A N 1
ATOM 863 C CA . SER A 1 106 ? -11.433 2.850 -1.728 1.00 93.81 106 SER A CA 1
ATOM 864 C C . SER A 1 106 ? -11.261 1.400 -1.262 1.00 93.81 106 SER A C 1
ATOM 866 O O . SER A 1 106 ? -11.058 0.508 -2.088 1.00 93.81 106 SER A O 1
ATOM 868 N N . MET A 1 107 ? -11.388 1.142 0.048 1.00 94.50 107 MET A N 1
ATOM 869 C CA . MET A 1 107 ? -11.358 -0.238 0.556 1.00 94.50 107 MET A CA 1
ATOM 870 C C . MET A 1 107 ? -12.418 -1.108 -0.117 1.00 94.50 107 MET A C 1
ATOM 872 O O . MET A 1 107 ? -12.137 -2.253 -0.455 1.00 94.50 107 MET A O 1
ATOM 876 N N . GLU A 1 108 ? -13.617 -0.569 -0.334 1.00 95.25 108 GLU A N 1
ATOM 877 C CA . GLU A 1 108 ? -14.723 -1.308 -0.939 1.00 95.25 108 GLU A CA 1
ATOM 878 C C . GLU A 1 108 ? -14.418 -1.744 -2.374 1.00 95.25 108 GLU A C 1
ATOM 880 O O . GLU A 1 108 ? -14.538 -2.926 -2.701 1.00 95.25 108 GLU A O 1
ATOM 885 N N . SER A 1 109 ? -13.923 -0.819 -3.201 1.00 95.12 109 SER A N 1
ATOM 886 C CA . SER A 1 109 ? -13.513 -1.111 -4.579 1.00 95.12 109 SER A CA 1
ATOM 887 C C . SER A 1 109 ? -12.378 -2.137 -4.633 1.00 95.12 109 SER A C 1
ATOM 889 O O . SER A 1 109 ? -12.473 -3.134 -5.350 1.00 95.12 109 SER A O 1
ATOM 891 N N . LEU A 1 110 ? -11.322 -1.931 -3.839 1.00 95.56 110 LEU A N 1
ATOM 892 C CA . LEU A 1 110 ? -10.145 -2.802 -3.843 1.00 95.56 110 LEU A CA 1
ATOM 893 C C . LEU A 1 110 ? -10.472 -4.206 -3.323 1.00 95.56 110 LEU A C 1
ATOM 895 O O . LEU A 1 110 ? -10.096 -5.201 -3.930 1.00 95.56 110 LEU A O 1
ATOM 899 N N . SER A 1 111 ? -11.206 -4.304 -2.216 1.00 95.69 111 SER A N 1
ATOM 900 C CA . SER A 1 111 ? -11.554 -5.592 -1.602 1.00 95.69 111 SER A CA 1
ATOM 901 C C . SER A 1 111 ? -12.719 -6.317 -2.284 1.00 95.69 111 SER A C 1
ATOM 903 O O . SER A 1 111 ? -12.960 -7.496 -1.985 1.00 95.69 111 SER A O 1
ATOM 905 N N . ARG A 1 112 ? -13.453 -5.621 -3.168 1.00 94.56 112 ARG A N 1
ATOM 906 C CA . ARG A 1 112 ? -14.720 -6.066 -3.771 1.00 94.56 112 ARG A CA 1
ATOM 907 C C . ARG A 1 112 ? -15.713 -6.544 -2.711 1.00 94.56 112 ARG A C 1
ATOM 909 O O . ARG A 1 112 ? -16.321 -7.608 -2.828 1.00 94.56 112 ARG A O 1
ATOM 916 N N . SER A 1 113 ? -15.807 -5.781 -1.631 1.00 93.50 113 SER A N 1
ATOM 917 C CA . SER A 1 113 ? -16.665 -6.053 -0.484 1.00 93.50 113 SER A CA 1
ATOM 918 C C . SER A 1 113 ? -17.174 -4.734 0.052 1.00 93.50 113 SER A C 1
ATOM 920 O O . SER A 1 113 ? -16.403 -3.798 0.169 1.00 93.50 113 SER A O 1
ATOM 922 N N . GLU A 1 114 ? -18.437 -4.675 0.448 1.00 93.25 114 GLU A N 1
ATOM 923 C CA . GLU A 1 114 ? -18.973 -3.525 1.176 1.00 93.25 114 GLU A CA 1
ATOM 924 C C . GLU A 1 114 ? -18.171 -3.290 2.470 1.00 93.25 114 GLU A C 1
ATOM 926 O O . GLU A 1 114 ? -17.870 -4.245 3.200 1.00 93.25 114 GLU A O 1
ATOM 931 N N . VAL A 1 115 ? -17.829 -2.028 2.741 1.00 93.38 115 VAL A N 1
ATOM 932 C CA . VAL A 1 115 ? -17.042 -1.600 3.906 1.00 93.38 115 VAL A CA 1
ATOM 933 C C . VAL A 1 115 ? -17.727 -0.400 4.552 1.00 93.38 115 VAL A C 1
ATOM 935 O O . VAL A 1 115 ? -18.047 0.572 3.877 1.00 93.38 115 VAL A O 1
ATOM 938 N N . ILE A 1 116 ? -17.901 -0.439 5.873 1.00 90.81 116 ILE A N 1
ATOM 939 C CA . ILE A 1 116 ? -18.529 0.648 6.639 1.00 90.81 116 ILE A CA 1
ATOM 940 C C . ILE A 1 116 ? -17.469 1.281 7.541 1.00 90.81 116 ILE A C 1
ATOM 942 O O . ILE A 1 116 ? -16.930 0.615 8.423 1.00 90.81 116 ILE A O 1
ATOM 946 N N . LEU A 1 117 ? -17.154 2.563 7.343 1.00 86.88 117 LEU A N 1
ATOM 947 C CA . LEU A 1 117 ? -16.062 3.253 8.045 1.00 86.88 117 LEU A CA 1
ATOM 948 C C . LEU A 1 117 ? -16.556 4.434 8.890 1.00 86.88 117 LEU A C 1
ATOM 950 O O . LEU A 1 117 ? -17.644 4.965 8.689 1.00 86.88 117 LEU A O 1
ATOM 954 N N . GLY A 1 118 ? -15.701 4.872 9.820 1.00 81.69 118 GLY A N 1
ATOM 955 C CA . GLY A 1 118 ? -15.766 6.170 10.501 1.00 81.69 118 GLY A CA 1
ATOM 956 C C . GLY A 1 118 ? -17.170 6.596 10.970 1.00 81.69 118 GLY A C 1
ATOM 957 O O . GLY A 1 118 ? -17.641 6.046 11.967 1.00 81.69 118 GLY A O 1
ATOM 958 N N . PRO A 1 119 ? -17.825 7.585 10.323 1.00 84.25 119 PRO A N 1
ATOM 959 C CA . PRO A 1 119 ? -19.118 8.119 10.764 1.00 84.25 119 PRO A CA 1
ATOM 960 C C . PRO A 1 119 ? -20.246 7.088 10.856 1.00 84.25 119 PRO A C 1
ATOM 962 O O . PRO A 1 119 ? -20.971 7.086 11.851 1.00 84.25 119 PRO A O 1
ATOM 965 N N . ASP A 1 120 ? -20.371 6.206 9.865 1.00 90.12 120 ASP A N 1
ATOM 966 C CA . ASP A 1 120 ? -21.449 5.212 9.820 1.00 90.12 120 ASP A CA 1
ATOM 967 C C . ASP A 1 120 ? -21.224 4.136 10.883 1.00 90.12 120 ASP A C 1
ATOM 969 O O . ASP A 1 120 ? -22.130 3.779 11.634 1.00 90.12 120 ASP A O 1
ATOM 973 N N . LEU A 1 121 ? -19.967 3.715 11.051 1.00 92.62 121 LEU A N 1
ATOM 974 C CA . LEU A 1 121 ? -19.572 2.806 12.124 1.00 92.62 121 LEU A CA 1
ATOM 975 C C . LEU A 1 121 ? -19.829 3.424 13.513 1.00 92.62 121 LEU A C 1
ATOM 977 O O . LEU A 1 121 ? -20.276 2.751 14.442 1.00 92.62 121 LEU A O 1
ATOM 981 N N . ARG A 1 122 ? -19.597 4.735 13.660 1.00 92.56 122 ARG A N 1
ATOM 982 C CA . ARG A 1 122 ? -19.883 5.472 14.899 1.00 92.56 122 ARG A CA 1
ATOM 983 C C . ARG A 1 122 ? -21.384 5.568 15.184 1.00 92.56 122 ARG A C 1
ATOM 985 O O . ARG A 1 122 ? -21.763 5.607 16.354 1.00 92.56 122 ARG A O 1
ATOM 992 N N . ALA A 1 123 ? -22.231 5.648 14.158 1.00 92.88 123 ALA A N 1
ATOM 993 C CA . ALA A 1 123 ? -23.681 5.664 14.339 1.00 92.88 123 ALA A CA 1
ATOM 994 C C . ALA A 1 123 ? -24.168 4.357 14.984 1.00 92.88 123 ALA A C 1
ATOM 996 O O . ALA A 1 123 ? -24.885 4.411 15.980 1.00 92.88 123 ALA A O 1
ATOM 997 N N . ILE A 1 124 ? -23.665 3.210 14.512 1.00 93.38 124 ILE A N 1
ATOM 998 C CA . ILE A 1 124 ? -23.949 1.885 15.093 1.00 93.38 124 ILE A CA 1
ATOM 999 C C . ILE A 1 124 ? -23.579 1.851 16.584 1.00 93.38 124 ILE A C 1
ATOM 1001 O O . ILE A 1 124 ? -24.389 1.439 17.416 1.00 93.38 124 ILE A O 1
ATOM 1005 N N . LEU A 1 125 ? -22.387 2.352 16.940 1.00 93.00 125 LEU A N 1
ATOM 1006 C CA . LEU A 1 125 ? -21.944 2.423 18.338 1.00 93.00 125 LEU A CA 1
ATOM 1007 C C . LEU A 1 125 ? -22.885 3.280 19.203 1.00 93.00 125 LEU A C 1
ATOM 1009 O O . LEU A 1 125 ? -23.277 2.862 20.288 1.00 93.00 125 LEU A O 1
ATOM 1013 N N . LYS A 1 126 ? -23.281 4.466 18.725 1.00 92.44 126 LYS A N 1
ATOM 1014 C CA . LYS A 1 126 ? -24.174 5.378 19.467 1.00 92.44 126 LYS A CA 1
ATOM 1015 C C . LYS A 1 126 ? -25.562 4.802 19.732 1.00 92.44 126 LYS A C 1
ATOM 1017 O O . LYS A 1 126 ? -26.231 5.236 20.663 1.00 92.44 126 LYS A O 1
ATOM 1022 N N . GLU A 1 127 ? -26.000 3.867 18.903 1.00 93.31 127 GLU A N 1
ATOM 1023 C CA . GLU A 1 127 ? -27.287 3.190 19.042 1.00 93.31 127 GLU A CA 1
ATOM 1024 C C . GLU A 1 127 ? -27.211 1.966 19.971 1.00 93.31 127 GLU A C 1
ATOM 1026 O O . GLU A 1 127 ? -28.199 1.252 20.122 1.00 93.31 127 GLU A O 1
ATOM 1031 N N . GLY A 1 128 ? -26.055 1.711 20.599 1.00 90.75 128 GLY A N 1
ATOM 1032 C CA . GLY A 1 128 ? -25.855 0.586 21.516 1.00 90.75 128 GLY A CA 1
ATOM 1033 C C . GLY A 1 128 ? -25.817 -0.776 20.817 1.00 90.75 128 GLY A C 1
ATOM 1034 O O . GLY A 1 128 ? -26.011 -1.807 21.459 1.00 90.75 128 GLY A O 1
ATOM 1035 N N . ARG A 1 129 ? -25.583 -0.805 19.498 1.00 94.44 129 ARG A N 1
ATOM 1036 C CA . ARG A 1 129 ? -25.584 -2.026 18.677 1.00 94.44 129 ARG A CA 1
ATOM 1037 C C . ARG A 1 129 ? -24.195 -2.673 18.634 1.00 94.44 129 ARG A C 1
ATOM 1039 O O . ARG A 1 129 ? -23.588 -2.814 17.576 1.00 94.44 129 ARG A O 1
ATOM 1046 N N . GLU A 1 130 ? -23.671 -3.056 19.798 1.00 93.81 130 GLU A N 1
ATOM 1047 C CA . GLU A 1 130 ? -22.282 -3.531 19.948 1.00 93.81 130 GLU A CA 1
ATOM 1048 C C . GLU A 1 130 ? -21.955 -4.802 19.145 1.00 93.81 130 GLU A C 1
ATOM 1050 O O . GLU A 1 130 ? -20.892 -4.889 18.533 1.00 93.81 130 GLU A O 1
ATOM 1055 N N . GLU A 1 131 ? -22.861 -5.780 19.107 1.00 95.31 131 GLU A N 1
ATOM 1056 C CA . GLU A 1 131 ? -22.653 -7.018 18.337 1.00 95.31 131 GLU A CA 1
ATOM 1057 C C . GLU A 1 131 ? -22.571 -6.742 16.829 1.00 95.31 131 GLU A C 1
ATOM 1059 O O . GLU A 1 131 ? -21.719 -7.284 16.123 1.00 95.31 131 GLU A O 1
ATOM 1064 N N . GLU A 1 132 ? -23.410 -5.830 16.335 1.00 96.31 132 GLU A N 1
ATOM 1065 C CA . GLU A 1 132 ? -23.366 -5.380 14.944 1.00 96.31 132 GLU A CA 1
ATOM 1066 C C . GLU A 1 132 ? -22.065 -4.631 14.645 1.00 96.31 132 GLU A C 1
ATOM 1068 O O . GLU A 1 132 ? -21.423 -4.888 13.627 1.00 96.31 132 GLU A O 1
ATOM 1073 N N . LEU A 1 133 ? -21.628 -3.760 15.559 1.00 95.75 133 LEU A N 1
ATOM 1074 C CA . LEU A 1 133 ? -20.353 -3.060 15.450 1.00 95.75 133 LEU A CA 1
ATOM 1075 C C . LEU A 1 133 ? -19.185 -4.047 15.311 1.00 95.75 133 LEU A C 1
ATOM 1077 O O . LEU A 1 133 ? -18.356 -3.890 14.412 1.00 95.75 133 LEU A O 1
ATOM 1081 N N . ARG A 1 134 ? -19.127 -5.084 16.158 1.00 96.06 134 ARG A N 1
ATOM 1082 C CA . ARG A 1 134 ? -18.089 -6.127 16.089 1.00 96.06 134 ARG A CA 1
ATOM 1083 C C . ARG A 1 134 ? -18.122 -6.872 14.757 1.00 96.06 134 ARG A C 1
ATOM 1085 O O . ARG A 1 134 ? -17.075 -7.005 14.125 1.00 96.06 134 ARG A O 1
ATOM 1092 N N . ALA A 1 135 ? -19.305 -7.277 14.298 1.00 96.44 135 ALA A N 1
ATOM 1093 C CA . ALA A 1 135 ? -19.468 -7.966 13.019 1.00 96.44 135 ALA A CA 1
ATOM 1094 C C . ALA A 1 135 ? -19.005 -7.108 11.826 1.00 96.44 135 ALA A C 1
ATOM 1096 O O . ALA A 1 135 ? -18.321 -7.595 10.922 1.00 96.44 135 ALA A O 1
ATOM 1097 N N . VAL A 1 136 ? -19.323 -5.810 11.830 1.00 96.75 136 VAL A N 1
ATOM 1098 C CA . VAL A 1 136 ? -18.877 -4.874 10.788 1.00 96.75 136 VAL A CA 1
ATOM 1099 C C . VAL A 1 136 ? -17.360 -4.682 10.825 1.00 96.75 136 VAL A C 1
ATOM 1101 O O . VAL A 1 136 ? -16.709 -4.728 9.782 1.00 96.75 136 VAL A O 1
ATOM 1104 N N . MET A 1 137 ? -16.769 -4.506 12.009 1.00 97.31 137 MET A N 1
ATOM 1105 C CA . MET A 1 137 ? -15.316 -4.375 12.138 1.00 97.31 137 MET A CA 1
ATOM 1106 C C . MET A 1 137 ? -14.577 -5.636 11.676 1.00 97.31 137 MET A C 1
ATOM 1108 O O . MET A 1 137 ? -13.546 -5.528 11.012 1.00 97.31 137 MET A O 1
ATOM 1112 N N . GLU A 1 138 ? -15.110 -6.822 11.973 1.00 97.00 138 GLU A N 1
ATOM 1113 C CA . GLU A 1 138 ? -14.580 -8.077 11.444 1.00 97.00 138 GLU A CA 1
ATOM 1114 C C . GLU A 1 138 ? -14.646 -8.102 9.908 1.00 97.00 138 GLU A C 1
ATOM 1116 O O . GLU A 1 138 ? -13.641 -8.362 9.245 1.00 97.00 138 GLU A O 1
ATOM 1121 N N . LYS A 1 139 ? -15.791 -7.751 9.310 1.00 96.75 139 LYS A N 1
ATOM 1122 C CA . LYS A 1 139 ? -15.927 -7.664 7.846 1.00 96.75 139 LYS A CA 1
ATOM 1123 C C . LYS A 1 139 ? -14.899 -6.705 7.236 1.00 96.75 139 LYS A C 1
ATOM 1125 O O . LYS A 1 139 ? -14.251 -7.049 6.246 1.00 96.75 139 LYS A O 1
ATOM 1130 N N . ASN A 1 140 ? -14.696 -5.540 7.849 1.00 96.81 140 ASN A N 1
ATOM 1131 C CA . ASN A 1 140 ? -13.726 -4.548 7.391 1.00 96.81 140 ASN A CA 1
ATOM 1132 C C . ASN A 1 140 ? -12.283 -5.066 7.445 1.00 96.81 140 ASN A C 1
ATOM 1134 O O . ASN A 1 140 ? -11.513 -4.815 6.516 1.00 96.81 140 ASN A O 1
ATOM 1138 N N . ILE A 1 141 ? -11.894 -5.800 8.496 1.00 97.25 141 ILE A N 1
ATOM 1139 C CA . ILE A 1 141 ? -10.524 -6.323 8.572 1.00 97.25 141 ILE A CA 1
ATOM 1140 C C . ILE A 1 141 ? -10.291 -7.440 7.553 1.00 97.25 141 ILE A C 1
ATOM 1142 O O . ILE A 1 141 ? -9.232 -7.487 6.932 1.00 97.25 141 ILE A O 1
ATOM 1146 N N . ARG A 1 142 ? -11.308 -8.268 7.274 1.00 97.00 142 ARG A N 1
ATOM 1147 C CA . ARG A 1 142 ? -11.256 -9.256 6.182 1.00 97.00 142 ARG A CA 1
ATOM 1148 C C . ARG A 1 142 ? -11.190 -8.593 4.807 1.00 97.00 142 ARG A C 1
ATOM 1150 O O . ARG A 1 142 ? -10.510 -9.098 3.915 1.00 97.00 142 ARG A O 1
ATOM 1157 N N . ALA A 1 143 ? -11.865 -7.459 4.620 1.00 97.25 143 ALA A N 1
ATOM 1158 C CA . ALA A 1 143 ? -11.714 -6.647 3.417 1.00 97.25 143 ALA A CA 1
ATOM 1159 C C . ALA A 1 143 ? -10.266 -6.147 3.277 1.00 97.25 143 ALA A C 1
ATOM 1161 O O . ALA A 1 143 ? -9.684 -6.265 2.201 1.00 97.25 143 ALA A O 1
ATOM 1162 N N . MET A 1 144 ? -9.647 -5.686 4.367 1.00 97.19 144 MET A N 1
ATOM 1163 C CA . MET A 1 144 ? -8.240 -5.276 4.369 1.00 97.19 144 MET A CA 1
ATOM 1164 C C . MET A 1 144 ? -7.275 -6.426 4.059 1.00 97.19 144 MET A C 1
ATOM 1166 O O . MET A 1 144 ? -6.341 -6.217 3.292 1.00 97.19 144 MET A O 1
ATOM 1170 N N . GLU A 1 145 ? -7.513 -7.639 4.566 1.00 97.00 145 GLU A N 1
ATOM 1171 C CA . GLU A 1 145 ? -6.717 -8.820 4.193 1.00 97.00 145 GLU A CA 1
ATOM 1172 C C . GLU A 1 145 ? -6.727 -9.079 2.683 1.00 97.00 145 GLU A C 1
ATOM 1174 O O . GLU A 1 145 ? -5.696 -9.401 2.096 1.00 97.00 145 GLU A O 1
ATOM 1179 N N . ARG A 1 146 ? -7.882 -8.912 2.023 1.00 97.25 146 ARG A N 1
ATOM 1180 C CA . ARG A 1 146 ? -7.976 -9.046 0.558 1.00 97.25 146 ARG A CA 1
ATOM 1181 C C . ARG A 1 146 ? -7.148 -7.983 -0.158 1.00 97.25 146 ARG A C 1
ATOM 1183 O O . ARG A 1 146 ? -6.502 -8.293 -1.150 1.00 97.25 146 ARG A O 1
ATOM 1190 N N . ILE A 1 147 ? -7.143 -6.756 0.358 1.00 97.69 147 ILE A N 1
ATOM 1191 C CA . ILE A 1 147 ? -6.312 -5.666 -0.172 1.00 97.69 147 ILE A CA 1
ATOM 1192 C C . ILE A 1 147 ? -4.823 -5.964 0.055 1.00 97.69 147 ILE A C 1
ATOM 1194 O O . ILE A 1 147 ? -4.011 -5.696 -0.825 1.00 97.69 147 ILE A O 1
ATOM 1198 N N . GLY A 1 148 ? -4.468 -6.564 1.195 1.00 97.12 148 GLY A N 1
ATOM 1199 C CA . GLY A 1 148 ? -3.116 -7.048 1.475 1.00 97.12 148 GLY A CA 1
ATOM 1200 C C . GLY A 1 148 ? -2.615 -8.011 0.403 1.00 97.12 148 GLY A C 1
ATOM 1201 O O . GLY A 1 148 ? -1.519 -7.821 -0.110 1.00 97.12 148 GLY A O 1
ATOM 1202 N N . LYS A 1 149 ? -3.455 -8.962 -0.024 1.00 95.81 149 LYS A N 1
ATOM 1203 C CA . LYS A 1 149 ? -3.120 -9.884 -1.124 1.00 95.81 149 LYS A CA 1
ATOM 1204 C C . LYS A 1 149 ? -2.869 -9.161 -2.446 1.00 95.81 149 LYS A C 1
ATOM 1206 O O . LYS A 1 149 ? -1.879 -9.444 -3.097 1.00 95.81 149 LYS A O 1
ATOM 1211 N N . ILE A 1 150 ? -3.701 -8.175 -2.798 1.00 95.06 150 ILE A N 1
ATOM 1212 C CA . ILE A 1 150 ? -3.483 -7.349 -4.002 1.00 95.06 150 ILE A CA 1
ATOM 1213 C C . ILE A 1 150 ? -2.117 -6.658 -3.943 1.00 95.06 150 ILE A C 1
ATOM 1215 O O . ILE A 1 150 ? -1.398 -6.606 -4.936 1.00 95.06 150 ILE A O 1
ATOM 1219 N N . TYR A 1 151 ? -1.750 -6.119 -2.779 1.00 96.25 151 TYR A N 1
ATOM 1220 C CA . TYR A 1 151 ? -0.439 -5.509 -2.589 1.00 96.25 151 TYR A CA 1
ATOM 1221 C C . TYR A 1 151 ? 0.705 -6.526 -2.727 1.00 96.25 151 TYR A C 1
ATOM 1223 O O . TYR A 1 151 ? 1.698 -6.230 -3.386 1.00 96.25 151 TYR A O 1
ATOM 1231 N N . GLU A 1 152 ? 0.574 -7.710 -2.130 1.00 95.19 152 GLU A N 1
ATOM 1232 C CA . GLU A 1 152 ? 1.572 -8.781 -2.227 1.00 95.19 152 GLU A CA 1
ATOM 1233 C C . GLU A 1 152 ? 1.751 -9.272 -3.673 1.00 95.19 152 GLU A C 1
ATOM 1235 O O . GLU A 1 152 ? 2.890 -9.418 -4.121 1.00 95.19 152 GLU A O 1
ATOM 1240 N N . ASP A 1 153 ? 0.655 -9.435 -4.419 1.00 94.12 153 ASP A N 1
ATOM 1241 C CA . ASP A 1 153 ? 0.670 -9.810 -5.838 1.00 94.12 153 ASP A CA 1
ATOM 1242 C C . ASP A 1 153 ? 1.392 -8.742 -6.679 1.00 94.12 153 ASP A C 1
ATOM 1244 O O . ASP A 1 153 ? 2.313 -9.063 -7.432 1.00 94.12 153 ASP A O 1
ATOM 1248 N N . LEU A 1 154 ? 1.076 -7.454 -6.471 1.00 94.19 154 LEU A N 1
ATOM 1249 C CA . LEU A 1 154 ? 1.779 -6.341 -7.126 1.00 94.19 154 LEU A CA 1
ATOM 1250 C C . LEU A 1 154 ? 3.278 -6.344 -6.811 1.00 94.19 154 LEU A C 1
ATOM 1252 O O . LEU A 1 154 ? 4.098 -6.129 -7.700 1.00 94.19 154 LEU A O 1
ATOM 1256 N N . VAL A 1 155 ? 3.658 -6.581 -5.552 1.00 94.19 155 VAL A N 1
ATOM 1257 C CA . VAL A 1 155 ? 5.070 -6.668 -5.155 1.00 94.19 155 VAL A CA 1
ATOM 1258 C C . VAL A 1 155 ? 5.765 -7.828 -5.865 1.00 94.19 155 VAL A C 1
ATOM 1260 O O . VAL A 1 155 ? 6.899 -7.655 -6.313 1.00 94.19 155 VAL A O 1
ATOM 1263 N N . ALA A 1 156 ? 5.113 -8.984 -5.986 1.00 93.88 156 ALA A N 1
ATOM 1264 C CA . ALA A 1 156 ? 5.668 -10.143 -6.675 1.00 93.88 156 ALA A CA 1
ATOM 1265 C C . ALA A 1 156 ? 5.889 -9.866 -8.171 1.00 93.88 156 ALA A C 1
ATOM 1267 O O . ALA A 1 156 ? 6.981 -10.119 -8.677 1.00 93.88 156 ALA A O 1
ATOM 1268 N N . GLU A 1 157 ? 4.907 -9.280 -8.861 1.00 92.25 157 GLU A N 1
ATOM 1269 C CA . GLU A 1 157 ? 5.017 -8.889 -10.277 1.00 92.25 157 GLU A CA 1
ATOM 1270 C C . GLU A 1 157 ? 6.115 -7.844 -10.525 1.00 92.25 157 GLU A C 1
ATOM 1272 O O . GLU A 1 157 ? 6.743 -7.806 -11.585 1.00 92.25 157 GLU A O 1
ATOM 1277 N N . GLN A 1 158 ? 6.363 -7.001 -9.524 1.00 94.38 158 GLN A N 1
ATOM 1278 C CA . GLN A 1 158 ? 7.332 -5.910 -9.553 1.00 94.38 158 GLN A CA 1
ATOM 1279 C C . GLN A 1 158 ? 8.700 -6.289 -8.987 1.00 94.38 158 GLN A C 1
ATOM 1281 O O . GLN A 1 158 ? 9.531 -5.402 -8.772 1.00 94.38 158 GLN A O 1
ATOM 1286 N N . SER A 1 159 ? 8.950 -7.580 -8.755 1.00 94.25 159 SER A N 1
ATOM 1287 C CA . SER A 1 159 ? 10.213 -8.083 -8.221 1.00 94.25 159 SER A CA 1
ATOM 1288 C C . SER A 1 159 ? 10.842 -9.127 -9.139 1.00 94.25 159 SER A C 1
ATOM 1290 O O . SER A 1 159 ? 10.188 -10.067 -9.578 1.00 94.25 159 SER A O 1
ATOM 1292 N N . CYS A 1 160 ? 12.144 -9.014 -9.397 1.00 91.38 160 CYS A N 1
ATOM 1293 C CA . CYS A 1 160 ? 12.896 -10.025 -10.140 1.00 91.38 160 CYS A CA 1
ATOM 1294 C C . CYS A 1 160 ? 14.384 -9.968 -9.784 1.00 91.38 160 CYS A C 1
ATOM 1296 O O . CYS A 1 160 ? 14.985 -8.899 -9.804 1.00 91.38 160 CYS A O 1
ATOM 1298 N N . GLY A 1 161 ? 14.998 -11.122 -9.493 1.00 86.62 161 GLY A N 1
ATOM 1299 C CA . GLY A 1 161 ? 16.457 -11.236 -9.356 1.00 86.62 161 GLY A CA 1
ATOM 1300 C C . GLY A 1 161 ? 17.087 -10.293 -8.323 1.00 86.62 161 GLY A C 1
ATOM 1301 O O . GLY A 1 161 ? 18.160 -9.761 -8.573 1.00 86.62 161 GLY A O 1
ATOM 1302 N N . GLY A 1 162 ? 16.409 -10.043 -7.197 1.00 90.31 162 GLY A N 1
ATOM 1303 C CA . GLY A 1 162 ? 16.880 -9.126 -6.150 1.00 90.31 162 GLY A CA 1
ATOM 1304 C C . GLY A 1 162 ? 16.497 -7.657 -6.355 1.00 90.31 162 GLY A C 1
ATOM 1305 O O . GLY A 1 162 ? 16.664 -6.872 -5.427 1.00 90.31 162 GLY A O 1
ATOM 1306 N N . LEU A 1 163 ? 15.933 -7.292 -7.512 1.00 93.62 163 LEU A N 1
ATOM 1307 C CA . LEU A 1 163 ? 15.344 -5.978 -7.778 1.00 93.62 163 LEU A CA 1
ATOM 1308 C C . LEU A 1 163 ? 13.863 -5.956 -7.405 1.00 93.62 163 LEU A C 1
ATOM 1310 O O . LEU A 1 163 ? 13.159 -6.945 -7.611 1.00 93.62 163 LEU A O 1
ATOM 1314 N N . ARG A 1 164 ? 13.380 -4.804 -6.933 1.00 95.44 164 ARG A N 1
ATOM 1315 C CA . ARG A 1 164 ? 11.957 -4.524 -6.711 1.00 95.44 164 ARG A CA 1
ATOM 1316 C C . ARG A 1 164 ? 11.611 -3.083 -7.069 1.00 95.44 164 ARG A C 1
ATOM 1318 O O . ARG A 1 164 ? 12.293 -2.175 -6.602 1.00 95.44 164 ARG A O 1
ATOM 1325 N N . ILE A 1 165 ? 10.531 -2.867 -7.820 1.00 95.88 165 ILE A N 1
ATOM 1326 C CA . ILE A 1 165 ? 9.952 -1.534 -8.047 1.00 95.88 165 ILE A CA 1
ATOM 1327 C C . ILE A 1 165 ? 9.093 -1.147 -6.835 1.00 95.88 165 ILE A C 1
ATOM 1329 O O . ILE A 1 165 ? 8.201 -1.882 -6.415 1.00 95.88 165 ILE A O 1
ATOM 1333 N N . ASP A 1 166 ? 9.364 0.025 -6.265 1.00 93.94 166 ASP A N 1
ATOM 1334 C CA . ASP A 1 166 ? 8.629 0.561 -5.115 1.00 93.94 166 ASP A CA 1
ATOM 1335 C C . ASP A 1 166 ? 7.630 1.650 -5.529 1.00 93.94 166 ASP A C 1
ATOM 1337 O O . ASP A 1 166 ? 6.559 1.786 -4.932 1.00 93.94 166 ASP A O 1
ATOM 1341 N N . SER A 1 167 ? 7.961 2.440 -6.554 1.00 94.56 167 SER A N 1
ATOM 1342 C CA . SER A 1 167 ? 7.047 3.447 -7.098 1.00 94.56 167 SER A CA 1
ATOM 1343 C C . SER A 1 167 ? 7.394 3.854 -8.524 1.00 94.56 167 SER A C 1
ATOM 1345 O O . SER A 1 167 ? 8.554 3.789 -8.937 1.00 94.56 167 SER A O 1
ATOM 1347 N N . ILE A 1 168 ? 6.376 4.324 -9.248 1.00 94.69 168 ILE A N 1
ATOM 1348 C CA . ILE A 1 168 ? 6.527 4.943 -10.566 1.00 94.69 168 ILE A CA 1
ATOM 1349 C C . ILE A 1 168 ? 5.906 6.340 -10.539 1.00 94.69 168 ILE A C 1
ATOM 1351 O O . ILE A 1 168 ? 4.771 6.525 -10.089 1.00 94.69 168 ILE A O 1
ATOM 1355 N N . LEU A 1 169 ? 6.654 7.322 -11.037 1.00 93.06 169 LEU A N 1
ATOM 1356 C CA . LEU A 1 169 ? 6.212 8.696 -11.261 1.00 93.06 169 LEU A CA 1
ATOM 1357 C C . LEU A 1 169 ? 6.122 8.921 -12.776 1.00 93.06 169 LEU A C 1
ATOM 1359 O O . LEU A 1 169 ? 7.096 8.638 -13.458 1.00 93.06 169 LEU A O 1
ATOM 1363 N N . PRO A 1 170 ? 5.001 9.411 -13.328 1.00 88.50 170 PRO A N 1
ATOM 1364 C CA . PRO A 1 170 ? 4.833 9.519 -14.778 1.00 88.50 170 PRO A CA 1
ATOM 1365 C C . PRO A 1 170 ? 5.472 10.773 -15.398 1.00 88.50 170 PRO A C 1
ATOM 1367 O O . PRO A 1 170 ? 5.643 10.816 -16.610 1.00 88.50 170 PRO A O 1
ATOM 1370 N N . SER A 1 171 ? 5.802 11.805 -14.610 1.00 86.56 171 SER A N 1
ATOM 1371 C CA . SER A 1 171 ? 6.327 13.077 -15.133 1.00 86.56 171 SER A CA 1
ATOM 1372 C C . SER A 1 171 ? 7.260 13.788 -14.132 1.00 86.56 171 SER A C 1
ATOM 1374 O O . SER A 1 171 ? 6.756 14.324 -13.140 1.00 86.56 171 SER A O 1
ATOM 1376 N N . PRO A 1 172 ? 8.585 13.858 -14.392 1.00 89.44 172 PRO A N 1
ATOM 1377 C CA . PRO A 1 172 ? 9.305 13.068 -15.400 1.00 89.44 172 PRO A CA 1
ATOM 1378 C C . PRO A 1 172 ? 9.148 11.570 -15.117 1.00 89.44 172 PRO A C 1
ATOM 1380 O O . PRO A 1 172 ? 8.968 11.180 -13.957 1.00 89.44 172 PRO A O 1
ATOM 1383 N N . PHE A 1 173 ? 9.186 10.732 -16.157 1.00 94.50 173 PHE A N 1
ATOM 1384 C CA . PHE A 1 173 ? 9.019 9.294 -15.966 1.00 94.50 173 PHE A CA 1
ATOM 1385 C C . PHE A 1 173 ? 10.178 8.748 -15.122 1.00 94.50 173 PHE A C 1
ATOM 1387 O O . PHE A 1 173 ? 11.332 8.743 -15.545 1.00 94.50 173 PHE A O 1
ATOM 1394 N N . THR A 1 174 ? 9.860 8.338 -13.895 1.00 96.50 174 THR A N 1
ATOM 1395 C CA . THR A 1 174 ? 10.827 7.912 -12.885 1.00 96.50 174 THR A CA 1
ATOM 1396 C C . THR A 1 174 ? 10.376 6.601 -12.262 1.00 96.50 174 THR A C 1
ATOM 1398 O O . THR A 1 174 ? 9.260 6.506 -11.755 1.00 96.50 174 THR A O 1
ATOM 1401 N N . VAL A 1 175 ? 11.265 5.616 -12.227 1.00 96.88 175 VAL A N 1
ATOM 1402 C CA . VAL A 1 175 ? 11.099 4.362 -11.496 1.00 96.88 175 VAL A CA 1
ATOM 1403 C C . VAL A 1 175 ? 12.006 4.404 -10.274 1.00 96.88 175 VAL A C 1
ATOM 1405 O O . VAL A 1 175 ? 13.211 4.619 -10.388 1.00 96.88 175 VAL A O 1
ATOM 1408 N N . ILE A 1 176 ? 11.429 4.211 -9.095 1.00 97.00 176 ILE A N 1
ATOM 1409 C CA . ILE A 1 176 ? 12.162 4.115 -7.831 1.00 97.00 176 ILE A CA 1
ATOM 1410 C C . ILE A 1 176 ? 11.991 2.696 -7.313 1.00 97.00 176 ILE A C 1
ATOM 1412 O O 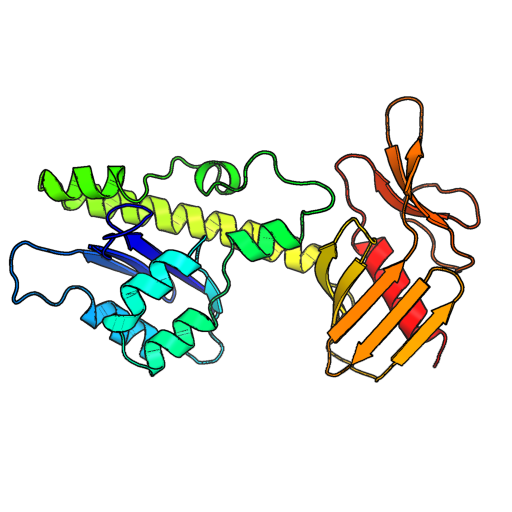. ILE A 1 176 ? 10.881 2.156 -7.336 1.00 97.00 176 ILE A O 1
ATOM 1416 N N . GLY A 1 177 ? 13.068 2.110 -6.810 1.00 96.38 177 GLY A N 1
ATOM 1417 C CA . GLY A 1 177 ? 13.022 0.768 -6.261 1.00 96.38 177 GLY A CA 1
ATOM 1418 C C . GLY A 1 177 ? 14.167 0.441 -5.321 1.00 96.38 177 GLY A C 1
ATOM 1419 O O . GLY A 1 177 ? 14.943 1.306 -4.905 1.00 96.38 177 GLY A O 1
ATOM 1420 N N . SER A 1 178 ? 14.257 -0.840 -4.990 1.00 95.25 178 SER A N 1
ATOM 1421 C CA . SER A 1 178 ? 15.240 -1.391 -4.062 1.00 95.25 178 SER A CA 1
ATOM 1422 C C . SER A 1 178 ? 15.951 -2.602 -4.650 1.00 95.25 178 SER A C 1
ATOM 1424 O O . SER A 1 178 ? 15.390 -3.309 -5.489 1.00 95.25 178 SER A O 1
ATOM 1426 N N . THR A 1 179 ? 17.175 -2.840 -4.187 1.00 93.06 179 THR A N 1
ATOM 1427 C CA . THR A 1 179 ? 17.992 -3.996 -4.557 1.00 93.06 179 THR A CA 1
ATOM 1428 C C . THR A 1 179 ? 18.603 -4.665 -3.328 1.00 93.06 179 THR A C 1
ATOM 1430 O O . THR A 1 179 ? 18.941 -3.996 -2.348 1.00 93.06 179 THR A O 1
ATOM 1433 N N . THR A 1 180 ? 18.758 -5.989 -3.373 1.00 88.81 180 THR A N 1
ATOM 1434 C CA . THR A 1 180 ? 19.437 -6.769 -2.328 1.00 88.81 180 THR A CA 1
ATOM 1435 C C . THR A 1 180 ? 20.955 -6.857 -2.509 1.00 88.81 180 THR A C 1
ATOM 1437 O O . THR A 1 180 ? 21.652 -7.085 -1.523 1.00 88.81 180 THR A O 1
ATOM 1440 N N . ASP A 1 181 ? 21.480 -6.682 -3.727 1.00 83.06 181 ASP A N 1
ATOM 1441 C CA . ASP A 1 181 ? 22.918 -6.765 -4.039 1.00 83.06 181 ASP A CA 1
ATOM 1442 C C . ASP A 1 181 ? 23.479 -5.391 -4.438 1.00 83.06 181 ASP A C 1
ATOM 1444 O O . ASP A 1 18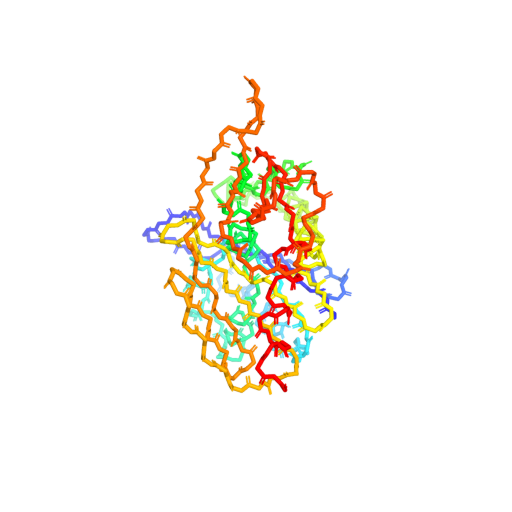1 ? 23.801 -5.109 -5.589 1.00 83.06 181 ASP A O 1
ATOM 1448 N N . TYR A 1 182 ? 23.540 -4.474 -3.473 1.00 79.06 182 TYR A N 1
ATOM 1449 C CA . TYR A 1 182 ? 23.826 -3.081 -3.799 1.00 79.06 182 TYR A CA 1
ATOM 1450 C C . TYR A 1 182 ? 25.281 -2.849 -4.231 1.00 79.06 182 TYR A C 1
ATOM 1452 O O .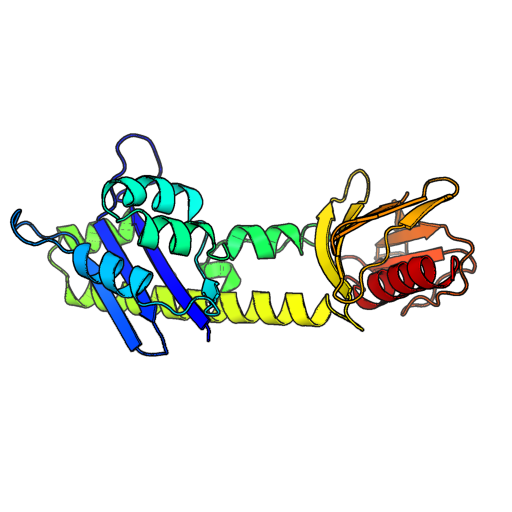 TYR A 1 182 ? 26.234 -3.251 -3.559 1.00 79.06 182 TYR A O 1
ATOM 1460 N N . LEU A 1 183 ? 25.435 -2.101 -5.322 1.00 78.12 183 LEU A N 1
ATOM 1461 C CA . LEU A 1 183 ? 26.693 -1.530 -5.791 1.00 78.12 183 LEU A CA 1
ATOM 1462 C C . LEU A 1 183 ? 26.417 -0.060 -6.128 1.00 78.12 183 LEU A C 1
ATOM 1464 O O . LEU A 1 183 ? 25.574 0.201 -6.985 1.00 78.12 183 LEU A O 1
ATOM 1468 N N . PRO A 1 184 ? 27.075 0.915 -5.468 1.00 88.00 184 PRO A N 1
ATOM 1469 C CA . PRO A 1 184 ? 26.873 2.320 -5.797 1.00 88.00 184 PRO A CA 1
ATOM 1470 C C . PRO A 1 184 ? 27.160 2.587 -7.277 1.00 88.00 184 PRO A C 1
ATOM 1472 O O . PRO A 1 184 ? 28.251 2.275 -7.756 1.00 88.00 184 PRO A O 1
ATOM 1475 N N . ARG A 1 185 ? 26.187 3.152 -7.996 1.00 89.56 185 ARG A N 1
ATOM 1476 C CA . ARG A 1 185 ? 26.266 3.383 -9.446 1.00 89.56 185 ARG A CA 1
ATOM 1477 C C . ARG A 1 185 ? 25.634 4.715 -9.821 1.00 89.56 185 ARG A C 1
ATOM 1479 O O . ARG A 1 185 ? 24.662 5.149 -9.203 1.00 89.56 185 ARG A O 1
ATOM 1486 N N . TYR A 1 186 ? 26.187 5.339 -10.854 1.00 93.06 186 TYR A N 1
ATOM 1487 C CA . TYR A 1 186 ? 25.654 6.551 -11.461 1.00 93.06 186 TYR A CA 1
ATOM 1488 C C . TYR A 1 186 ? 25.866 6.485 -12.972 1.00 93.06 186 TYR A C 1
ATOM 1490 O O . TYR A 1 186 ? 27.006 6.458 -13.431 1.00 93.06 186 TYR A O 1
ATOM 1498 N N . ILE A 1 187 ? 24.774 6.463 -13.732 1.00 91.94 187 ILE A N 1
ATOM 1499 C CA . ILE A 1 187 ? 24.777 6.363 -15.192 1.00 91.94 187 ILE A CA 1
ATOM 1500 C C . ILE A 1 187 ? 23.979 7.535 -15.742 1.00 91.94 187 ILE A C 1
ATOM 1502 O O . ILE A 1 187 ? 22.823 7.732 -15.371 1.00 91.94 187 ILE A O 1
ATOM 1506 N N . GLN A 1 188 ? 24.580 8.288 -16.659 1.00 91.25 188 GLN A N 1
ATOM 1507 C CA . GLN A 1 188 ? 23.910 9.358 -17.390 1.00 91.25 188 GLN A CA 1
ATOM 1508 C C . GLN A 1 188 ? 24.181 9.189 -18.886 1.00 91.25 188 GLN A C 1
ATOM 1510 O O . GLN A 1 188 ? 25.329 9.276 -19.322 1.00 91.25 188 GLN A O 1
ATOM 1515 N N . ARG A 1 189 ? 23.132 8.926 -19.674 1.00 85.94 189 ARG A N 1
ATOM 1516 C CA . ARG A 1 189 ? 23.225 8.710 -21.128 1.00 85.94 189 ARG A CA 1
ATOM 1517 C C . ARG A 1 189 ? 22.021 9.331 -21.832 1.00 85.94 189 ARG A C 1
ATOM 1519 O O . ARG A 1 189 ? 20.912 8.820 -21.730 1.00 85.94 189 ARG A O 1
ATOM 1526 N N . GLY A 1 190 ? 22.236 10.427 -22.560 1.00 85.31 190 GLY A N 1
ATOM 1527 C CA . GLY A 1 190 ? 21.133 11.176 -23.172 1.00 85.31 190 GLY A CA 1
ATOM 1528 C C . GLY A 1 190 ? 20.111 11.611 -22.116 1.00 85.31 190 GLY A C 1
ATOM 1529 O O . GLY A 1 190 ? 20.488 12.251 -21.135 1.00 85.31 190 GLY A O 1
ATOM 1530 N N . ASP A 1 191 ? 18.853 11.207 -22.303 1.00 86.44 191 ASP A N 1
ATOM 1531 C CA . ASP A 1 191 ? 17.734 11.491 -21.391 1.00 86.44 191 ASP A CA 1
ATOM 1532 C C . ASP A 1 191 ? 17.582 10.454 -20.255 1.00 86.44 191 ASP A C 1
ATOM 1534 O O . ASP A 1 191 ? 16.659 10.561 -19.449 1.00 86.44 191 ASP A O 1
ATOM 1538 N N . LEU A 1 192 ? 18.453 9.437 -20.187 1.00 92.25 192 LEU A N 1
ATOM 1539 C CA . LEU A 1 192 ? 18.486 8.450 -19.105 1.00 92.25 192 LEU A CA 1
ATOM 1540 C C . LEU A 1 192 ? 19.416 8.904 -17.975 1.00 92.25 192 LEU A C 1
ATOM 1542 O O . LEU A 1 192 ? 20.594 9.203 -18.194 1.00 92.25 192 LEU A O 1
ATOM 1546 N N . LEU A 1 193 ? 18.902 8.816 -16.753 1.00 94.81 193 LEU A N 1
ATOM 1547 C CA . LEU A 1 193 ? 19.637 8.938 -15.504 1.00 94.81 193 LEU A CA 1
ATOM 1548 C C . LEU A 1 193 ? 19.322 7.735 -14.607 1.00 94.81 193 LEU A C 1
ATOM 1550 O O . LEU A 1 193 ? 18.170 7.517 -14.245 1.00 94.81 193 LEU A O 1
ATOM 1554 N N . TYR A 1 194 ? 20.341 6.983 -14.200 1.00 95.31 194 TYR A N 1
ATOM 1555 C CA . TYR A 1 194 ? 20.226 5.918 -13.205 1.00 95.31 194 TYR A CA 1
ATOM 1556 C C . TYR A 1 194 ? 21.176 6.178 -12.038 1.00 95.31 194 TYR A C 1
ATOM 1558 O O . TYR A 1 194 ? 22.365 6.419 -12.233 1.00 95.31 194 TYR A O 1
ATOM 1566 N N . GLU A 1 195 ? 20.653 6.109 -10.821 1.00 95.69 195 GLU A N 1
ATOM 1567 C CA . GLU A 1 195 ? 21.406 6.243 -9.578 1.00 95.69 195 GLU A CA 1
ATOM 1568 C C . GLU A 1 195 ? 21.066 5.070 -8.659 1.00 95.69 195 GLU A C 1
ATOM 1570 O O . GLU A 1 195 ? 19.891 4.783 -8.435 1.00 95.69 195 GLU A O 1
ATOM 1575 N N . GLU A 1 196 ? 22.081 4.419 -8.094 1.00 95.06 196 GLU A N 1
ATOM 1576 C CA . GLU A 1 196 ? 21.934 3.384 -7.069 1.00 95.06 196 GLU A CA 1
ATOM 1577 C C . GLU A 1 196 ? 22.789 3.736 -5.850 1.00 95.06 196 GLU A C 1
ATOM 1579 O O . GLU A 1 196 ? 23.993 3.975 -5.966 1.00 95.06 196 GLU A O 1
ATOM 1584 N N . ARG A 1 197 ? 22.171 3.762 -4.665 1.00 93.25 197 ARG A N 1
ATOM 1585 C CA . ARG A 1 197 ? 22.830 4.052 -3.391 1.00 93.25 197 ARG A CA 1
ATOM 1586 C C . ARG A 1 197 ? 22.079 3.409 -2.228 1.00 93.25 197 ARG A C 1
ATOM 1588 O O . ARG A 1 197 ? 20.855 3.477 -2.157 1.00 93.25 197 ARG A O 1
ATOM 1595 N N . ASP A 1 198 ? 22.821 2.819 -1.290 1.00 91.94 198 ASP A N 1
ATOM 1596 C CA . ASP A 1 198 ? 22.288 2.268 -0.033 1.00 91.94 198 ASP A CA 1
ATOM 1597 C C . ASP A 1 198 ? 21.114 1.281 -0.250 1.00 91.94 198 ASP A C 1
ATOM 1599 O O . ASP A 1 198 ? 20.097 1.325 0.444 1.00 91.94 198 ASP A O 1
ATOM 1603 N N . GLY A 1 199 ? 21.233 0.4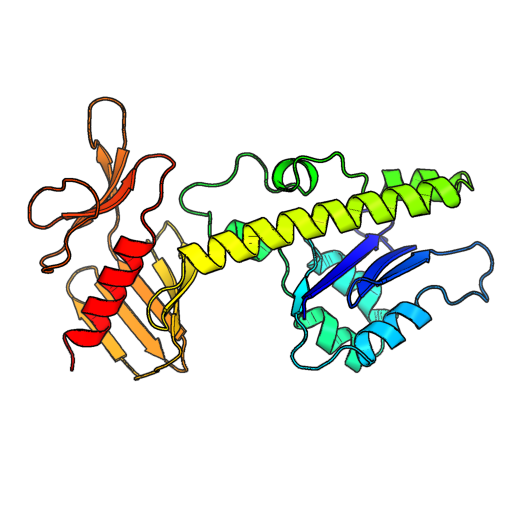06 -1.259 1.00 92.69 199 GLY A N 1
ATOM 1604 C CA . GLY A 1 199 ? 20.204 -0.584 -1.611 1.00 92.69 199 GLY A CA 1
ATOM 1605 C C . GLY A 1 199 ? 18.948 -0.007 -2.267 1.00 92.69 199 GLY A C 1
ATOM 1606 O O . GLY A 1 199 ? 17.947 -0.711 -2.391 1.00 92.69 199 GLY A O 1
ATOM 1607 N N . ARG A 1 200 ? 18.975 1.261 -2.688 1.00 95.62 200 ARG A N 1
ATOM 1608 C CA . ARG A 1 200 ? 17.891 1.925 -3.418 1.00 95.62 200 ARG A CA 1
ATOM 1609 C C . ARG A 1 200 ? 18.372 2.385 -4.776 1.00 95.62 200 ARG A C 1
ATOM 1611 O O . ARG A 1 200 ? 19.502 2.847 -4.895 1.00 95.62 200 ARG A O 1
ATOM 1618 N N . PHE A 1 201 ? 17.497 2.309 -5.767 1.00 95.62 201 PHE A N 1
ATOM 1619 C CA . PHE A 1 201 ? 17.762 2.854 -7.087 1.00 95.62 201 PHE A CA 1
ATOM 1620 C C . PHE A 1 201 ? 16.686 3.843 -7.523 1.00 95.62 201 PHE A C 1
ATOM 1622 O O . PHE A 1 201 ? 15.525 3.782 -7.101 1.00 95.62 201 PHE A O 1
ATOM 1629 N N . ARG A 1 202 ? 17.091 4.747 -8.408 1.00 96.69 202 ARG A N 1
ATOM 1630 C CA . ARG A 1 202 ? 16.242 5.693 -9.117 1.00 96.69 202 ARG A CA 1
ATOM 1631 C C . ARG A 1 202 ? 16.650 5.684 -10.582 1.00 96.69 202 ARG A C 1
ATOM 1633 O O . ARG A 1 202 ? 17.794 5.979 -10.897 1.00 96.69 202 ARG A O 1
ATOM 1640 N N . MET A 1 203 ? 15.702 5.391 -11.458 1.00 96.38 203 MET A N 1
ATOM 1641 C CA . MET A 1 203 ? 15.844 5.516 -12.903 1.00 96.38 203 MET A CA 1
ATOM 1642 C C . MET A 1 203 ? 14.897 6.609 -13.390 1.00 96.38 203 MET A C 1
ATOM 1644 O O . MET A 1 203 ? 13.695 6.500 -13.186 1.00 96.38 203 MET A O 1
ATOM 1648 N N . GLU A 1 204 ? 15.410 7.642 -14.035 1.00 96.62 204 GLU A N 1
ATOM 1649 C CA . GLU A 1 204 ? 14.642 8.664 -14.742 1.00 96.62 204 GLU A CA 1
ATOM 1650 C C . GLU A 1 204 ? 14.953 8.545 -16.235 1.00 96.62 204 GLU A C 1
ATOM 1652 O O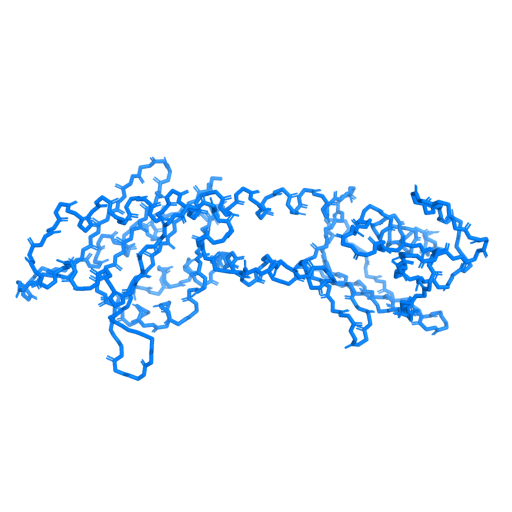 . GLU A 1 204 ? 16.118 8.434 -16.607 1.00 96.62 204 GLU A O 1
ATOM 1657 N N . ILE A 1 205 ? 13.928 8.503 -17.087 1.00 94.44 205 ILE A N 1
ATOM 1658 C CA . ILE A 1 205 ? 14.107 8.335 -18.534 1.00 94.44 205 ILE A CA 1
ATOM 1659 C C . ILE A 1 205 ? 12.995 9.032 -19.322 1.00 94.44 205 ILE A C 1
ATOM 1661 O O . ILE A 1 205 ? 11.861 9.143 -18.856 1.00 94.44 205 ILE A O 1
ATOM 1665 N N . GLY A 1 206 ? 13.306 9.496 -20.534 1.00 92.44 206 GLY A N 1
ATOM 1666 C CA . GLY A 1 206 ? 12.346 10.106 -21.454 1.00 92.44 206 GLY A CA 1
ATOM 1667 C C . GLY A 1 206 ? 11.331 9.112 -22.035 1.00 92.44 206 GLY A C 1
ATOM 1668 O O . GLY A 1 206 ? 11.461 8.707 -23.186 1.00 92.44 206 GLY A O 1
ATOM 1669 N N . ALA A 1 207 ? 10.304 8.742 -21.264 1.00 92.19 207 ALA A N 1
ATOM 1670 C CA . ALA A 1 207 ? 9.189 7.918 -21.742 1.00 92.19 207 ALA A CA 1
ATOM 1671 C C . ALA A 1 207 ? 8.049 8.769 -22.333 1.00 92.19 207 ALA A C 1
ATOM 1673 O O . ALA A 1 207 ? 7.726 9.839 -21.810 1.00 92.19 207 ALA A O 1
ATOM 1674 N N . LYS A 1 208 ? 7.415 8.298 -23.414 1.00 92.88 208 LYS A N 1
ATOM 1675 C CA . LYS A 1 208 ? 6.325 9.006 -24.111 1.00 92.88 208 LYS A CA 1
ATOM 1676 C C . LYS A 1 208 ? 5.206 8.047 -24.497 1.00 92.88 208 LYS A C 1
ATOM 1678 O O . LYS A 1 208 ? 5.470 6.942 -24.958 1.00 92.88 208 LYS A O 1
ATOM 1683 N N . TRP A 1 209 ? 3.960 8.492 -24.363 1.00 92.38 209 TRP A N 1
ATOM 1684 C CA . TRP A 1 209 ? 2.815 7.768 -24.912 1.00 92.38 209 TRP A CA 1
ATOM 1685 C C . TRP A 1 209 ? 2.721 8.005 -26.422 1.00 92.38 209 TRP A C 1
ATOM 1687 O O . TRP A 1 209 ? 2.574 9.148 -26.860 1.00 92.38 209 TRP A O 1
ATOM 1697 N N . LEU A 1 210 ? 2.811 6.935 -27.210 1.00 93.06 210 LEU A N 1
ATOM 1698 C CA . LEU A 1 210 ? 2.711 6.946 -28.671 1.00 93.06 210 LEU A CA 1
ATOM 1699 C C . LEU A 1 210 ? 1.643 5.942 -29.132 1.00 93.06 210 LEU A C 1
ATOM 1701 O O . LEU A 1 210 ? 1.417 4.948 -28.446 1.00 93.06 210 LEU A O 1
ATOM 1705 N N . PRO A 1 211 ? 0.974 6.157 -30.278 1.00 93.00 211 PRO A N 1
ATOM 1706 C CA . PRO A 1 211 ? 0.077 5.150 -30.842 1.00 93.00 211 PRO A CA 1
ATOM 1707 C C . PRO A 1 211 ? 0.829 3.844 -31.133 1.00 93.00 211 PRO A C 1
ATOM 1709 O O . PRO A 1 211 ? 1.836 3.863 -31.840 1.00 93.00 211 PRO A O 1
ATOM 1712 N N . TYR A 1 212 ? 0.331 2.728 -30.599 1.00 92.31 212 TYR A N 1
ATOM 1713 C CA . TYR A 1 212 ? 0.794 1.382 -30.944 1.00 92.31 212 TYR A CA 1
ATOM 1714 C C . TYR A 1 212 ? 0.069 0.875 -32.193 1.00 92.31 212 TYR A C 1
ATOM 1716 O O . TYR A 1 212 ? 0.688 0.411 -33.148 1.00 92.31 212 TYR A O 1
ATOM 1724 N N . ASP A 1 213 ? -1.253 1.051 -32.210 1.00 91.19 213 ASP A N 1
ATOM 1725 C CA . ASP A 1 213 ? -2.117 0.796 -33.356 1.00 91.19 213 ASP A CA 1
ATOM 1726 C C . ASP A 1 213 ? -3.272 1.820 -33.411 1.00 91.19 213 ASP A C 1
ATOM 1728 O O . ASP A 1 213 ? -3.214 2.889 -32.803 1.00 91.19 213 ASP A O 1
ATOM 1732 N N . ALA A 1 214 ? -4.325 1.528 -34.184 1.00 92.00 214 ALA A N 1
ATOM 1733 C CA . ALA A 1 214 ? -5.476 2.418 -34.348 1.00 92.00 214 ALA A CA 1
ATOM 1734 C C . ALA A 1 214 ? -6.315 2.630 -33.068 1.00 92.00 214 ALA A C 1
ATOM 1736 O O . ALA A 1 214 ? -7.184 3.503 -33.062 1.00 92.00 214 ALA A O 1
ATOM 1737 N N . LYS A 1 215 ? -6.124 1.812 -32.029 1.00 92.31 215 LYS A N 1
ATOM 1738 C CA . LYS A 1 215 ? -6.941 1.773 -30.809 1.00 92.31 215 LYS A CA 1
ATOM 1739 C C . LYS A 1 215 ? -6.127 1.824 -29.518 1.00 92.31 215 LYS A C 1
ATOM 1741 O O . LYS A 1 215 ? -6.689 2.260 -28.520 1.00 92.31 215 LYS A O 1
ATOM 1746 N N . THR A 1 216 ? -4.860 1.423 -29.549 1.00 92.38 216 THR A N 1
ATOM 1747 C CA . THR A 1 216 ? -4.021 1.267 -28.355 1.00 92.38 216 THR A CA 1
ATOM 1748 C C . THR A 1 216 ? -2.852 2.243 -28.339 1.00 92.38 216 THR A C 1
ATOM 1750 O O . THR A 1 216 ? -2.213 2.496 -29.365 1.00 92.38 216 THR A O 1
ATOM 1753 N N . GLN A 1 217 ? -2.554 2.791 -27.160 1.00 94.12 217 GLN A N 1
ATOM 1754 C CA . GLN A 1 217 ? -1.362 3.597 -26.904 1.00 94.12 217 GLN A CA 1
ATOM 1755 C C . GLN A 1 217 ? -0.302 2.774 -26.168 1.00 94.12 217 GLN A C 1
ATOM 1757 O O . GLN A 1 217 ? -0.606 2.003 -25.264 1.00 94.12 217 GLN A O 1
ATOM 1762 N N . ALA A 1 218 ? 0.962 2.975 -26.532 1.00 94.50 218 ALA A N 1
ATOM 1763 C CA . ALA A 1 218 ? 2.117 2.409 -25.854 1.00 94.50 218 ALA A CA 1
ATOM 1764 C C . ALA A 1 218 ? 2.871 3.490 -25.080 1.00 94.50 218 ALA A C 1
ATOM 1766 O O . ALA A 1 218 ? 3.124 4.570 -25.617 1.00 94.50 218 ALA A O 1
ATOM 1767 N N . LEU A 1 219 ? 3.294 3.187 -23.853 1.00 94.56 219 LEU A N 1
ATOM 1768 C CA . LEU A 1 219 ? 4.316 3.965 -23.165 1.00 94.56 219 LEU A CA 1
ATOM 1769 C C . LEU A 1 219 ? 5.675 3.478 -23.650 1.00 94.56 219 LEU A C 1
ATOM 1771 O O . LEU A 1 219 ? 6.112 2.378 -23.304 1.00 94.56 219 LEU A O 1
ATOM 1775 N N . VAL A 1 220 ? 6.320 4.301 -24.463 1.00 92.94 220 VAL A N 1
ATOM 1776 C CA . VAL A 1 220 ? 7.529 3.949 -25.194 1.00 92.94 220 VAL A CA 1
ATOM 1777 C C . VAL A 1 220 ? 8.738 4.666 -24.611 1.00 92.94 220 VAL A C 1
ATOM 1779 O O . VAL A 1 220 ? 8.673 5.845 -24.260 1.00 92.94 220 VAL A O 1
ATOM 1782 N N . VAL A 1 221 ? 9.853 3.948 -24.562 1.00 91.44 221 VAL A N 1
ATOM 1783 C CA . VAL A 1 221 ? 11.187 4.459 -24.269 1.00 91.44 221 VAL A CA 1
ATOM 1784 C C . VAL A 1 221 ? 12.085 4.217 -25.476 1.00 91.44 221 VAL A C 1
ATOM 1786 O O . VAL A 1 221 ? 12.206 3.089 -25.946 1.00 91.44 221 VAL A O 1
ATOM 1789 N N . GLU A 1 222 ? 12.716 5.279 -25.967 1.00 89.12 222 GLU A N 1
ATOM 1790 C CA . GLU A 1 222 ? 13.742 5.212 -27.011 1.00 89.12 222 GLU A CA 1
ATOM 1791 C C . GLU A 1 222 ? 15.083 4.830 -26.388 1.00 89.12 222 GLU A C 1
ATOM 1793 O O . GLU A 1 222 ? 15.579 5.533 -25.503 1.00 89.12 222 GLU A O 1
ATOM 1798 N N . ILE A 1 223 ? 15.669 3.719 -26.829 1.00 83.88 223 ILE A N 1
ATOM 1799 C CA . ILE A 1 223 ? 16.957 3.268 -26.320 1.00 83.88 223 ILE A CA 1
ATOM 1800 C C . ILE A 1 223 ? 17.733 2.388 -27.297 1.00 83.88 223 ILE A C 1
ATOM 1802 O O . ILE A 1 223 ? 17.180 1.510 -27.950 1.00 83.88 223 ILE A O 1
ATOM 1806 N N . ASP A 1 224 ? 19.051 2.575 -27.314 1.00 77.69 224 ASP A N 1
ATOM 1807 C CA . ASP A 1 224 ? 20.013 1.671 -27.943 1.00 77.69 224 ASP A CA 1
ATOM 1808 C C . ASP A 1 224 ? 20.513 0.636 -26.918 1.00 77.69 224 ASP A C 1
ATOM 1810 O O . ASP A 1 224 ? 21.629 0.724 -26.411 1.00 77.69 224 ASP A O 1
ATOM 1814 N N . ALA A 1 225 ? 19.630 -0.288 -26.522 1.00 72.38 225 ALA A N 1
ATOM 1815 C CA . ALA A 1 225 ? 19.936 -1.376 -25.594 1.00 72.38 225 ALA A CA 1
ATOM 1816 C C . ALA A 1 225 ? 19.470 -2.718 -26.181 1.00 72.38 225 ALA A C 1
ATOM 1818 O O . ALA A 1 225 ? 18.372 -2.780 -26.738 1.00 72.38 225 ALA A O 1
ATOM 1819 N N . PRO A 1 226 ? 20.222 -3.823 -26.006 1.00 77.25 226 PRO A N 1
ATOM 1820 C CA . PRO A 1 226 ? 19.846 -5.164 -26.455 1.00 77.25 226 PRO A CA 1
ATOM 1821 C C . PRO A 1 226 ? 18.780 -5.810 -25.548 1.00 77.25 226 PRO A C 1
ATOM 1823 O O . PRO A 1 226 ? 18.779 -7.022 -25.340 1.00 77.25 226 PRO A O 1
ATOM 1826 N N . VAL A 1 227 ? 17.883 -5.007 -24.973 1.00 79.12 227 VAL A N 1
ATOM 1827 C CA . VAL A 1 227 ? 16.744 -5.488 -24.190 1.00 79.12 227 VAL A CA 1
ATOM 1828 C C . VAL A 1 227 ? 15.586 -5.701 -25.154 1.00 79.12 227 VAL A C 1
ATOM 1830 O O . VAL A 1 227 ? 15.228 -4.811 -25.921 1.00 79.12 227 VAL A O 1
ATOM 1833 N N . VAL A 1 228 ? 15.008 -6.897 -25.137 1.00 74.12 228 VAL A N 1
ATOM 1834 C CA . VAL A 1 228 ? 13.871 -7.231 -25.996 1.00 74.12 228 VAL A CA 1
ATOM 1835 C C . VAL A 1 228 ? 12.595 -6.913 -25.228 1.00 74.12 228 VAL A C 1
ATOM 1837 O O . VAL A 1 228 ? 12.395 -7.404 -24.118 1.00 74.12 228 VAL A O 1
ATOM 1840 N N . SER A 1 229 ? 11.730 -6.072 -25.797 1.00 71.38 229 SER A N 1
ATOM 1841 C CA . SER A 1 229 ? 10.405 -5.863 -25.216 1.00 71.38 229 SER A CA 1
ATOM 1842 C C . SER A 1 229 ? 9.612 -7.171 -25.261 1.00 71.38 229 SER A C 1
ATOM 1844 O O . SER A 1 229 ? 9.755 -7.973 -26.181 1.00 71.38 229 SER A O 1
ATOM 1846 N N . LYS A 1 230 ? 8.757 -7.400 -24.261 1.00 79.19 230 LYS A N 1
ATOM 1847 C CA . LYS A 1 230 ? 7.859 -8.565 -24.261 1.00 79.19 230 LYS A CA 1
ATOM 1848 C C . LYS A 1 230 ? 6.825 -8.534 -25.384 1.00 79.19 230 LYS A C 1
ATOM 1850 O O . LYS A 1 230 ? 6.212 -9.559 -25.669 1.00 79.19 230 LYS A O 1
ATOM 1855 N N . VAL A 1 231 ? 6.619 -7.366 -25.974 1.00 83.00 231 VAL A N 1
ATOM 1856 C CA . VAL A 1 231 ? 5.715 -7.128 -27.092 1.00 83.00 231 VAL A CA 1
ATOM 1857 C C . VAL A 1 231 ? 6.520 -6.667 -28.298 1.00 83.00 231 VAL A C 1
ATOM 1859 O O . VAL A 1 231 ? 7.601 -6.100 -28.146 1.00 83.00 231 VAL A O 1
ATOM 1862 N N . ASP A 1 232 ? 5.989 -6.898 -29.496 1.00 84.69 232 ASP A N 1
ATOM 1863 C CA . ASP A 1 232 ? 6.652 -6.482 -30.727 1.00 84.69 232 ASP A CA 1
ATOM 1864 C C . ASP A 1 232 ? 6.841 -4.960 -30.732 1.00 84.69 232 ASP A C 1
ATOM 1866 O O . ASP A 1 232 ? 5.868 -4.200 -30.701 1.00 84.69 232 ASP A O 1
ATOM 1870 N N . SER A 1 233 ? 8.098 -4.522 -30.786 1.00 84.44 233 SER A N 1
ATOM 1871 C CA . SER A 1 233 ? 8.491 -3.120 -30.889 1.00 84.44 233 SER A CA 1
ATOM 1872 C C . SER A 1 233 ? 9.512 -2.928 -32.019 1.00 84.44 233 SER A C 1
ATOM 1874 O O . SER A 1 233 ? 10.284 -3.842 -32.328 1.00 84.44 233 SER A O 1
ATOM 1876 N N . PRO A 1 234 ? 9.537 -1.756 -32.681 1.00 83.06 234 PRO A N 1
ATOM 1877 C CA . PRO A 1 234 ? 10.585 -1.455 -33.647 1.00 83.06 234 PRO A CA 1
ATOM 1878 C C . PRO A 1 234 ? 11.972 -1.444 -32.978 1.00 83.06 234 PRO A C 1
ATOM 1880 O O . PRO A 1 234 ? 12.074 -1.132 -31.787 1.00 83.06 234 PRO A O 1
ATOM 1883 N N . PRO A 1 235 ? 13.057 -1.718 -33.727 1.00 82.62 235 PRO A N 1
ATOM 1884 C CA . PRO A 1 235 ? 14.414 -1.601 -33.200 1.00 82.62 235 PRO A CA 1
ATOM 1885 C C . PRO A 1 235 ? 14.662 -0.217 -32.589 1.00 82.62 235 PRO A C 1
ATOM 1887 O O . PRO A 1 235 ? 14.308 0.795 -33.193 1.00 82.62 235 PRO A O 1
ATOM 1890 N N . GLY A 1 236 ? 15.279 -0.183 -31.408 1.00 85.00 236 GLY A N 1
ATOM 1891 C CA . GLY A 1 236 ? 15.556 1.058 -30.680 1.00 85.00 236 GLY A CA 1
ATOM 1892 C C . GLY A 1 236 ? 14.435 1.526 -29.742 1.00 85.00 236 GLY A C 1
ATOM 1893 O O . GLY A 1 236 ? 14.531 2.619 -29.187 1.00 85.00 236 GLY A O 1
ATOM 1894 N N . TYR A 1 237 ? 13.370 0.735 -29.561 1.00 88.56 237 TYR A N 1
ATOM 1895 C CA . TYR A 1 237 ? 12.233 1.088 -28.709 1.00 88.56 237 TYR A CA 1
ATOM 1896 C C . TYR A 1 237 ? 11.875 -0.027 -27.720 1.00 88.56 237 TYR A C 1
ATOM 1898 O O . TYR A 1 237 ? 11.704 -1.187 -28.101 1.00 88.56 237 TYR A O 1
ATOM 1906 N N . LEU A 1 238 ? 11.666 0.347 -26.456 1.00 91.81 238 LEU A N 1
ATOM 1907 C CA . LEU A 1 238 ? 11.074 -0.495 -25.418 1.00 91.81 238 LEU A CA 1
ATOM 1908 C C . LEU A 1 238 ? 9.663 -0.017 -25.091 1.00 91.81 238 LEU A C 1
ATOM 1910 O O . LEU A 1 238 ? 9.433 1.174 -24.897 1.00 91.81 238 LEU A O 1
ATOM 1914 N N . ILE A 1 239 ? 8.728 -0.954 -24.975 1.00 93.50 239 ILE A N 1
ATOM 1915 C CA . ILE A 1 239 ? 7.370 -0.681 -24.503 1.00 93.50 239 ILE A CA 1
ATOM 1916 C C . ILE A 1 239 ? 7.273 -1.079 -23.030 1.00 93.50 239 ILE A C 1
ATOM 1918 O O . ILE A 1 239 ? 7.547 -2.225 -22.670 1.00 93.50 239 ILE A O 1
ATOM 1922 N N . PHE A 1 240 ? 6.898 -0.124 -22.179 1.00 93.81 240 PHE A N 1
ATOM 1923 C CA . PHE A 1 240 ? 6.685 -0.329 -20.741 1.00 93.81 240 PHE A CA 1
ATOM 1924 C C . PHE A 1 240 ? 5.218 -0.527 -20.376 1.00 93.81 240 PHE A C 1
ATOM 1926 O O . PHE A 1 240 ? 4.935 -1.143 -19.351 1.00 93.81 240 PHE A O 1
ATOM 1933 N N . ALA A 1 241 ? 4.293 -0.035 -21.195 1.00 93.94 241 ALA A N 1
ATOM 1934 C CA . ALA A 1 241 ? 2.865 -0.251 -21.008 1.00 93.94 241 ALA A CA 1
ATOM 1935 C C . ALA A 1 241 ? 2.117 -0.205 -22.345 1.00 93.94 241 ALA A C 1
ATOM 1937 O O . ALA A 1 241 ? 2.558 0.491 -23.260 1.00 93.94 241 ALA A O 1
ATOM 1938 N N . LEU A 1 242 ? 0.992 -0.915 -22.430 1.00 93.75 242 LEU A N 1
ATOM 1939 C CA . LEU A 1 242 ? 0.001 -0.841 -23.504 1.00 93.75 242 LEU A CA 1
ATOM 1940 C C . LEU A 1 242 ? -1.364 -0.568 -22.870 1.00 93.75 242 LEU A C 1
ATOM 1942 O O . LEU A 1 242 ? -1.907 -1.439 -22.196 1.00 93.75 242 LEU A O 1
ATOM 1946 N N . ASP A 1 243 ? -1.898 0.637 -23.065 1.00 90.94 243 ASP A N 1
ATOM 1947 C CA . ASP A 1 243 ? -3.097 1.140 -22.385 1.00 90.94 243 ASP A CA 1
ATOM 1948 C C . ASP A 1 243 ? -3.084 0.839 -20.868 1.00 90.94 243 ASP A C 1
ATOM 1950 O O . ASP A 1 243 ? -2.375 1.499 -20.107 1.00 90.94 243 ASP A O 1
ATOM 1954 N N . GLU A 1 244 ? -3.857 -0.162 -20.433 1.00 90.12 244 GLU A N 1
ATOM 1955 C CA . GLU A 1 244 ? -4.032 -0.558 -19.031 1.00 90.12 244 GLU A CA 1
ATOM 1956 C C . GLU A 1 244 ? -3.069 -1.667 -18.560 1.00 90.12 244 GLU A C 1
ATOM 1958 O O . GLU A 1 244 ? -3.049 -2.016 -17.379 1.00 90.12 244 GLU A O 1
ATOM 1963 N N . GLU A 1 245 ? -2.245 -2.222 -19.447 1.00 92.31 245 GLU A N 1
ATOM 1964 C CA . GLU A 1 245 ? -1.280 -3.269 -19.111 1.00 92.31 245 GLU A CA 1
ATOM 1965 C C . GLU A 1 245 ? 0.126 -2.687 -18.936 1.00 92.31 245 GLU A C 1
ATOM 1967 O O . GLU A 1 245 ? 0.628 -1.979 -19.808 1.00 92.31 245 GLU A O 1
ATOM 1972 N N . VAL A 1 246 ? 0.792 -3.006 -17.819 1.00 92.88 246 VAL A N 1
ATOM 1973 C CA . VAL A 1 246 ? 2.164 -2.562 -17.522 1.00 92.88 246 VAL A CA 1
ATOM 1974 C C . VAL A 1 246 ? 3.117 -3.754 -17.522 1.00 92.88 246 VAL A C 1
ATOM 1976 O O . VAL A 1 246 ? 2.942 -4.717 -16.778 1.00 92.88 246 VAL A O 1
ATOM 1979 N N . PHE A 1 247 ? 4.198 -3.663 -18.295 1.00 93.38 247 PHE A N 1
ATOM 1980 C CA . PHE A 1 247 ? 5.208 -4.713 -18.425 1.00 93.38 247 PHE A CA 1
ATOM 1981 C C . PHE A 1 247 ? 6.349 -4.516 -17.419 1.00 93.38 247 PHE A C 1
ATOM 1983 O O . PHE A 1 247 ? 7.490 -4.231 -17.793 1.00 93.38 247 PHE A O 1
ATOM 1990 N N . TYR A 1 248 ? 6.065 -4.701 -16.124 1.00 93.31 248 TYR A N 1
ATOM 1991 C CA . TYR A 1 248 ? 7.057 -4.527 -15.048 1.00 93.31 248 TYR A CA 1
ATOM 1992 C C . TYR A 1 248 ? 8.330 -5.353 -15.251 1.00 93.31 248 TYR A C 1
ATOM 1994 O O . TYR A 1 248 ? 9.427 -4.879 -14.972 1.00 93.31 248 TYR A O 1
ATOM 2002 N N . SER A 1 249 ? 8.213 -6.556 -15.813 1.00 91.44 249 SER A N 1
ATOM 2003 C CA . SER A 1 249 ? 9.370 -7.381 -16.166 1.00 91.44 249 SER A CA 1
ATOM 2004 C C . SER A 1 249 ? 10.295 -6.717 -17.187 1.00 91.44 249 SER A C 1
ATOM 2006 O O . SER A 1 249 ? 11.503 -6.820 -17.041 1.00 91.44 249 SER A O 1
ATOM 2008 N N . THR A 1 250 ? 9.754 -6.018 -18.192 1.00 92.56 250 THR A N 1
ATOM 2009 C CA . THR A 1 250 ? 10.572 -5.316 -19.196 1.00 92.56 250 THR A CA 1
ATOM 2010 C C . THR A 1 250 ? 11.287 -4.124 -18.561 1.00 92.56 250 THR A C 1
ATOM 2012 O O . THR A 1 250 ? 12.460 -3.893 -18.837 1.00 92.56 250 THR A O 1
ATOM 2015 N N . ILE A 1 251 ? 10.624 -3.418 -17.636 1.00 93.75 251 ILE A N 1
ATOM 2016 C CA . ILE A 1 251 ? 11.249 -2.351 -16.837 1.00 93.75 251 ILE A CA 1
ATOM 2017 C C . ILE A 1 251 ? 12.397 -2.918 -15.983 1.00 93.75 251 ILE A C 1
ATOM 2019 O O . ILE A 1 251 ? 13.490 -2.356 -15.958 1.00 93.75 251 ILE A O 1
ATOM 2023 N N . LEU A 1 252 ? 12.170 -4.041 -15.295 1.00 93.69 252 LEU A N 1
ATOM 2024 C CA . LEU A 1 252 ? 13.167 -4.695 -14.439 1.00 93.69 252 LEU A CA 1
ATOM 2025 C C . LEU A 1 252 ? 14.351 -5.256 -15.231 1.00 93.69 252 LEU A C 1
ATOM 2027 O O . LEU A 1 252 ? 15.490 -5.126 -14.791 1.00 93.69 252 LEU A O 1
ATOM 2031 N N . GLU A 1 253 ? 14.105 -5.858 -16.394 1.00 91.94 253 GLU A N 1
ATOM 2032 C CA . GLU A 1 253 ? 15.159 -6.322 -17.301 1.00 91.94 253 GLU A CA 1
ATOM 2033 C C . GLU A 1 253 ? 16.012 -5.163 -17.798 1.00 91.94 253 GLU A C 1
ATOM 2035 O O . GLU A 1 253 ? 17.237 -5.280 -17.831 1.00 91.94 253 GLU A O 1
ATOM 2040 N N . PHE A 1 254 ? 15.380 -4.032 -18.111 1.00 92.88 254 PHE A N 1
ATOM 2041 C CA . PHE A 1 254 ? 16.104 -2.836 -18.497 1.00 92.88 254 PHE A CA 1
ATOM 2042 C C . PHE A 1 254 ? 16.966 -2.286 -17.352 1.00 92.88 254 PHE A C 1
ATOM 2044 O O . PHE A 1 254 ? 18.151 -2.030 -17.549 1.00 92.88 254 PHE A O 1
ATOM 2051 N N . ILE A 1 255 ? 16.428 -2.197 -16.132 1.00 93.12 255 ILE A N 1
ATOM 2052 C CA . ILE A 1 255 ? 17.211 -1.810 -14.949 1.00 93.12 255 ILE A CA 1
ATOM 2053 C C . ILE A 1 255 ? 18.374 -2.781 -14.720 1.00 93.12 255 ILE A C 1
ATOM 2055 O O . ILE A 1 255 ? 19.490 -2.345 -14.456 1.00 93.12 255 ILE A O 1
ATOM 2059 N N . ARG A 1 256 ? 18.152 -4.094 -14.848 1.00 91.44 256 ARG A N 1
ATOM 2060 C CA . ARG A 1 256 ? 19.222 -5.093 -14.716 1.00 91.44 256 ARG A CA 1
ATOM 2061 C C . ARG A 1 256 ? 20.323 -4.873 -15.752 1.00 91.44 256 ARG A C 1
ATOM 2063 O O . ARG A 1 256 ? 21.488 -4.871 -15.379 1.00 91.44 256 ARG A O 1
ATOM 2070 N N . TYR A 1 257 ? 19.962 -4.630 -17.008 1.00 90.25 257 TYR A N 1
ATOM 2071 C CA . TYR A 1 257 ? 20.924 -4.303 -18.058 1.00 90.25 257 TYR A CA 1
ATOM 2072 C C . TYR A 1 257 ? 21.771 -3.071 -17.697 1.00 90.25 257 TYR A C 1
ATOM 2074 O O . TYR A 1 257 ? 22.995 -3.136 -17.777 1.00 90.25 257 TYR A O 1
ATOM 2082 N N . LEU A 1 258 ? 21.153 -1.996 -17.191 1.00 90.00 258 LEU A N 1
ATOM 2083 C CA . LEU A 1 258 ? 21.894 -0.818 -16.719 1.00 90.00 258 LEU A CA 1
ATOM 2084 C C . LEU A 1 258 ? 22.880 -1.156 -15.591 1.00 90.00 258 LEU A C 1
ATOM 2086 O O . LEU A 1 258 ? 23.951 -0.564 -15.505 1.00 90.00 258 LEU A O 1
ATOM 2090 N N . ARG A 1 259 ? 22.545 -2.119 -14.728 1.00 88.31 259 ARG A N 1
ATOM 2091 C CA . ARG A 1 259 ? 23.435 -2.572 -13.647 1.00 88.31 259 ARG A CA 1
ATOM 2092 C C . ARG A 1 259 ? 24.591 -3.442 -14.146 1.00 88.31 259 ARG A C 1
ATOM 2094 O O . ARG A 1 259 ? 25.636 -3.451 -13.500 1.00 88.31 259 ARG A O 1
ATOM 2101 N N . GLU A 1 260 ? 24.406 -4.167 -15.245 1.00 84.94 260 GLU A N 1
ATOM 2102 C CA . GLU A 1 260 ? 25.389 -5.102 -15.808 1.00 84.94 260 GLU A CA 1
ATOM 2103 C C . GLU A 1 260 ? 26.351 -4.442 -16.806 1.00 84.94 260 GLU A C 1
ATOM 2105 O O . GLU A 1 260 ? 27.496 -4.867 -16.897 1.00 84.94 260 GLU A O 1
ATOM 2110 N N . GLU A 1 261 ? 25.941 -3.394 -17.526 1.00 70.81 261 GLU A N 1
ATOM 2111 C CA . GLU A 1 261 ? 26.799 -2.750 -18.537 1.00 70.81 261 GLU A CA 1
ATOM 2112 C C . GLU A 1 261 ? 28.037 -2.028 -17.993 1.00 70.81 261 GLU A C 1
ATOM 2114 O O . GLU A 1 261 ? 29.006 -1.854 -18.728 1.00 70.81 261 GLU A O 1
ATOM 2119 N N . ASP A 1 262 ? 28.014 -1.617 -16.727 1.00 55.34 262 ASP A N 1
ATOM 2120 C CA . ASP A 1 262 ? 29.154 -0.992 -16.046 1.00 55.34 262 ASP A CA 1
ATOM 2121 C C . ASP A 1 262 ? 29.866 -2.000 -15.107 1.00 55.34 262 ASP A C 1
ATOM 2123 O O . ASP A 1 262 ? 30.330 -1.620 -14.026 1.00 55.34 262 ASP A O 1
ATOM 2127 N N . ALA A 1 263 ? 29.865 -3.300 -15.433 1.00 48.31 263 ALA A N 1
ATOM 2128 C CA . ALA A 1 263 ? 30.568 -4.362 -14.695 1.00 48.31 263 ALA A CA 1
ATOM 2129 C C . ALA A 1 263 ? 31.814 -4.882 -15.434 1.00 48.31 263 ALA A C 1
ATOM 2131 O O . ALA A 1 263 ? 31.810 -4.920 -16.684 1.00 48.31 263 ALA A O 1
#

Radius of gyration: 22.27 Å; chains: 1; bounding box: 58×34×68 Å

Secondary structure (DSSP, 8-state):
-EEEEEEEESSSSTT--EEEEEEEETTEEEEEE--S-TT--SSHHHHHHHHHS-TT-EEEESS-HHHHHHHGGGS-HHHHHHHHTSEEHHHHHHHHSSSS--S--SHHHHHTS----HHHHHHHHHTT-HHHHHHHHHHHHHHHHHHHHHHHHHHHHTEETTEEEEEEEETTEEEEEEESS---EEEEETTEEEEEETTEEEEE--EEEEESSSS-EEEEEE----PPPSS---TTEEEEEETTEE-HHHHHHHHHHHHHTT-

Foldseek 3Di:
DEKEKEWAWQDPDPPIATFKMWICQPNDIDIFGDDPPPVDPRCVVVQVSLLPDDPPYAYEYEPCPRVLVRCVVVHDPSSNVSVVRHDHLLVQVCQLCVVQGDPDSDLCSLLVHDADGRNRLVVCVVVVVVVVSVVRNVRSRNSRVSSVVVSVVSQVLQDDDQKGFRGFDVVQTKTKTFGPDFDFDWDDDPQWTWTTDPRIIMIGARWDWDDPDPPKIFGKGFAPDPQDEPDDDDHRIHTQAIRNGGNSVSVVVVVVRVVPVVD

pLDDT: mean 91.99, std 5.99, range [48.31, 97.94]

Sequence (263 aa):
MVNYLQLYCTHYGPGARPFAYVFLYNGELFSDFERDDATYDWIAPLDRLLKDMPENATLYTFNSAFEQKKVSPLLSKEAILKLSRGVDLYKEIKSRTTLVPLPSYSMESLSRSEVILGPDLRAILKEGREEELRAVMEKNIRAMERIGKIYEDLVAEQSCGGLRIDSILPSPFTVIGSTTDYLPRYIQRGDLLYEERDGRFRMEIGAKWLPYDAKTQALVVEIDAPVVSKVDSPPGYLIFALDEEVFYSTILEFIRYLREEDA